Protein AF-A0A943ZSD5-F1 (afdb_monomer)

Sequence (335 aa):
MFFKRPGDNVQQIDTSLTDFDALIMTQYQLVASIARMPATKLLKTQPKGFNATGEYEMKDYIQELQHLQDNQMKPLIERNNLLVEKSEFGYSYELEAKFNPVDMPTERELAEVRKIDADTDMVLINAGAISPEEARARIIADPNSGYNGLPAEMPHSDFMEENFLDDETAAGEQLFGEQPEQTLDEWNEEDHPRDDDGKFGKGGGKAKEEKKSDNVSEFLGKEFTGVKGQEAVDLLMKEKQGHVKGAFTRKDIGDIDLVWGNESKGLAHIIKRRKETKQPLGKLLSSLTDVVEKGDLSFAKKGRFEINFKGKKAIVEPKLLGENIQFLFTAYYDN

Solvent-accessible surface area (backbone atoms only — not comparable to full-atom values): 20459 Å² total; per-residue (Å²): 136,88,80,82,61,98,84,70,84,88,77,87,82,82,80,85,65,87,60,52,65,55,56,53,56,55,54,47,44,57,55,18,60,74,67,66,40,42,50,49,72,74,67,72,46,83,58,88,92,58,72,92,76,51,57,68,51,50,51,54,39,52,51,52,50,50,50,43,42,62,73,52,48,40,58,52,50,50,54,49,49,59,50,49,32,53,72,76,67,71,45,88,74,94,78,82,88,78,79,78,76,89,73,75,77,49,74,64,55,50,51,51,48,55,49,52,53,52,54,48,46,53,52,34,39,75,69,66,75,42,54,74,57,57,52,46,44,51,41,33,68,36,90,82,61,83,41,59,83,58,69,73,65,76,83,78,61,71,84,64,64,82,78,76,80,85,51,91,77,58,57,70,57,65,78,66,60,77,70,80,82,74,74,69,75,75,84,62,67,83,86,57,68,56,39,101,85,76,44,77,57,95,78,78,91,74,83,87,76,89,82,82,63,68,72,59,53,64,56,35,45,60,81,45,78,93,46,46,44,62,57,34,53,55,50,34,68,70,67,69,49,19,24,23,68,50,18,41,66,37,96,90,80,44,58,27,23,42,34,25,54,40,86,87,33,12,52,46,18,31,54,54,54,28,61,74,69,70,47,70,54,70,69,46,60,79,37,42,49,56,30,71,61,69,24,54,79,43,86,42,88,93,72,28,41,35,23,42,33,96,55,30,37,37,34,35,34,50,57,52,98,85,42,90,43,34,28,47,37,43,60,49,74,58,129

pLDDT: mean 75.24, std 15.79, range [25.73, 93.25]

Foldseek 3Di:
DDDDDPPDDDDDDDDDCPCVQVVVLVVLVVVCVVVLHDSCVVVVDDRPPDDPPCVVSVVSSLVVVVVCVPPPVQVVVVVVVQVCCCPPVVDDDPDGDDDDRSDDDDPVVLVVVLVVLVVVVVVCCVVVVDPPLRSLVVLLPDPSNVCVPDDSDDPDPPVPPPPPPDPPPPVVVVVPPDDPPPPPPPDDCVVQDDDPVRHRDDDDDDDDDDPPDDPVCVQQDDEDEDAAQLRQVVVCVVVLAHKYWQNAAEPPLGGAIAGSGDCQWGPVVQVVVCVVVVHDPVVCSNCVNVQVHPFDWDADPPGWIWGDDPQKIWIWDQDDPRDRHTYTTYIDGND

Secondary structure (DSSP, 8-state):
--PPPTT----------TTHHHHHHHHHHHHHHHTTS-HHHHHSS--TTS-SS-HHHHHHHHHHHHHHIIIIIHHHHHHHHHHHIIIIISS-------PPPS----HHHHHHHHHHHHHHHHHHHHTTSS-HHHHHHHHHH-TTSS-TTS-SS----GGGTTTSSS-TTTHHHHSSS-----------GGGSPBPTTSSBPS-----------HHHHHHH-SEE-S--THHHHHHHHHH-S-EEEEEEEETTTEEEEEE---SSSSHHHHHHHHHHTT--HHHHHTTHHHHHHHSEEEEPTTSPEEEEETTEEEEEES-BTTB---EEEEEEE--

Structure (mmCIF, N/CA/C/O backbone):
data_AF-A0A943ZSD5-F1
#
_entry.id   AF-A0A943ZSD5-F1
#
loop_
_atom_site.group_PDB
_atom_site.id
_atom_site.type_symbol
_atom_site.label_atom_id
_atom_site.label_alt_id
_atom_site.label_comp_id
_atom_site.label_asym_id
_atom_site.label_entity_id
_atom_site.label_seq_id
_atom_site.pdbx_PDB_ins_code
_atom_site.Cartn_x
_atom_site.Cartn_y
_atom_site.Cartn_z
_atom_site.occupancy
_atom_site.B_iso_or_equiv
_atom_site.auth_seq_id
_atom_site.auth_comp_id
_atom_site.auth_asym_id
_atom_site.auth_atom_id
_atom_site.pdbx_PDB_model_num
ATOM 1 N N . MET A 1 1 ? -38.517 -15.493 52.026 1.00 43.81 1 MET A N 1
ATOM 2 C CA . MET A 1 1 ? -38.457 -14.186 52.713 1.00 43.81 1 MET A CA 1
ATOM 3 C C . MET A 1 1 ? -37.522 -14.361 53.902 1.00 43.81 1 MET A C 1
ATOM 5 O O . MET A 1 1 ? -37.880 -15.067 54.834 1.00 43.81 1 MET A O 1
ATOM 9 N N . PHE A 1 2 ? -36.279 -13.881 53.811 1.00 48.03 2 PHE A N 1
ATOM 10 C CA . PHE A 1 2 ? -35.300 -14.033 54.892 1.00 48.03 2 PHE A CA 1
ATOM 11 C C . PHE A 1 2 ? -35.544 -12.932 55.928 1.00 48.03 2 PHE A C 1
ATOM 13 O O . PHE A 1 2 ? -35.396 -11.752 55.621 1.00 48.03 2 PHE A O 1
ATOM 20 N N . PHE A 1 3 ? -35.977 -13.309 57.131 1.00 59.53 3 PHE A N 1
ATOM 21 C CA . PHE A 1 3 ? -36.231 -12.367 58.220 1.00 59.53 3 PHE A CA 1
ATOM 22 C C . PHE A 1 3 ? -34.944 -12.130 59.013 1.00 59.53 3 PHE A C 1
ATOM 24 O O . PHE A 1 3 ? -34.395 -13.045 59.624 1.00 59.53 3 PHE A O 1
ATOM 31 N N . LYS A 1 4 ? -34.464 -10.886 58.988 1.00 65.81 4 LYS A N 1
ATOM 32 C CA . LYS A 1 4 ? -33.309 -10.419 59.757 1.00 65.81 4 LYS A CA 1
ATOM 33 C C . LYS A 1 4 ? -33.705 -10.283 61.233 1.00 65.81 4 LYS A C 1
ATOM 35 O O . LYS A 1 4 ? -34.701 -9.626 61.535 1.00 65.81 4 LYS A O 1
ATOM 40 N N . ARG A 1 5 ? -32.947 -10.894 62.151 1.00 71.50 5 ARG A N 1
ATOM 41 C CA . ARG A 1 5 ? -33.144 -10.709 63.599 1.00 71.50 5 ARG A CA 1
ATOM 42 C C . ARG A 1 5 ? -32.579 -9.347 64.041 1.00 71.50 5 ARG A C 1
ATOM 44 O O . ARG A 1 5 ? -31.596 -8.890 63.451 1.00 71.50 5 ARG A O 1
ATOM 51 N N . PRO A 1 6 ? -33.168 -8.677 65.051 1.00 57.84 6 PRO A N 1
ATOM 52 C CA . PRO A 1 6 ? -32.671 -7.388 65.531 1.00 57.84 6 PRO A CA 1
ATOM 53 C C . PRO A 1 6 ? -31.292 -7.588 66.182 1.00 57.84 6 PRO A C 1
ATOM 55 O O . PRO A 1 6 ? -31.203 -8.188 67.248 1.00 57.84 6 PRO A O 1
ATOM 58 N N . GLY A 1 7 ? -30.223 -7.145 65.512 1.00 68.56 7 GLY A N 1
ATOM 59 C CA . GLY A 1 7 ? -28.833 -7.282 65.974 1.00 68.56 7 GLY A CA 1
ATOM 60 C C . GLY A 1 7 ? -27.852 -7.793 64.913 1.00 68.56 7 GLY A C 1
ATOM 61 O O . GLY A 1 7 ? -26.661 -7.513 65.010 1.00 68.56 7 GLY A O 1
ATOM 62 N N . ASP A 1 8 ? -28.336 -8.468 63.866 1.00 72.00 8 ASP A N 1
ATOM 63 C CA . ASP A 1 8 ? -27.463 -8.946 62.788 1.00 72.00 8 ASP A CA 1
ATOM 64 C C . ASP A 1 8 ? -27.092 -7.790 61.847 1.00 72.00 8 ASP A C 1
ATOM 66 O O . ASP A 1 8 ? -27.958 -7.044 61.394 1.00 72.00 8 ASP A O 1
ATOM 70 N N . ASN A 1 9 ? -25.815 -7.626 61.500 1.00 71.25 9 ASN A N 1
ATOM 71 C CA . ASN A 1 9 ? -25.394 -6.733 60.418 1.00 71.25 9 ASN A CA 1
ATOM 72 C C . ASN A 1 9 ? -25.227 -7.555 59.139 1.00 71.25 9 ASN A C 1
ATOM 74 O O . ASN A 1 9 ? -24.227 -8.237 58.951 1.00 71.25 9 ASN A O 1
ATOM 78 N N . VAL A 1 10 ? -26.226 -7.498 58.256 1.00 74.94 10 VAL A N 1
ATOM 79 C CA . VAL A 1 10 ? -26.117 -8.048 56.900 1.00 74.94 10 VAL A CA 1
ATOM 80 C C . VAL A 1 10 ? -25.502 -6.960 56.029 1.00 74.94 10 VAL A C 1
ATOM 82 O O . VAL A 1 10 ? -26.158 -5.955 55.760 1.00 74.94 10 VAL A O 1
ATOM 85 N N . GLN A 1 11 ? -24.241 -7.145 55.646 1.00 78.75 11 GLN A N 1
ATOM 86 C CA . GLN A 1 11 ? -23.558 -6.323 54.653 1.00 78.75 11 GLN A CA 1
ATOM 87 C C . GLN A 1 11 ? -23.467 -7.118 53.354 1.00 78.75 11 GLN A C 1
ATOM 89 O O . GLN A 1 11 ? -22.959 -8.238 53.338 1.00 78.75 11 GLN A O 1
ATOM 94 N N . GLN A 1 12 ? -23.989 -6.545 52.275 1.00 78.69 12 GLN A N 1
ATOM 95 C CA . GLN A 1 12 ? -23.765 -7.053 50.931 1.00 78.69 12 GLN A CA 1
ATOM 96 C C . GLN A 1 12 ? -22.412 -6.513 50.460 1.00 78.69 12 GLN A C 1
ATOM 98 O O . GLN A 1 12 ? -22.231 -5.301 50.3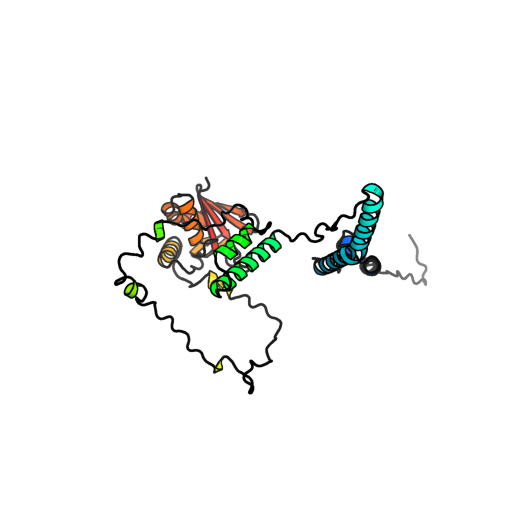60 1.00 78.69 12 GLN A O 1
ATOM 103 N N . ILE A 1 13 ? -21.448 -7.406 50.244 1.00 80.81 13 ILE A N 1
ATOM 104 C CA . ILE A 1 13 ? -20.151 -7.052 49.664 1.00 80.81 13 ILE A CA 1
ATOM 105 C C . ILE A 1 13 ? -20.281 -7.229 48.155 1.00 80.81 13 ILE A C 1
ATOM 107 O O . ILE A 1 13 ? -20.166 -8.342 47.642 1.00 80.81 13 ILE A O 1
ATOM 111 N N . ASP A 1 14 ? -20.532 -6.134 47.447 1.00 76.94 14 ASP A N 1
ATOM 112 C CA . ASP A 1 14 ? -20.514 -6.133 45.988 1.00 76.94 14 ASP A CA 1
ATOM 113 C C . ASP A 1 14 ? -19.061 -6.040 45.510 1.00 76.94 14 ASP A C 1
ATOM 115 O O . ASP A 1 14 ? -18.406 -5.006 45.641 1.00 76.94 14 ASP A O 1
ATOM 119 N N . THR A 1 15 ? -18.529 -7.140 44.974 1.00 80.12 15 THR A N 1
ATOM 120 C CA . THR A 1 15 ? -17.218 -7.132 44.309 1.00 80.12 15 THR A CA 1
ATOM 121 C C . THR A 1 15 ? -17.425 -6.871 42.822 1.00 80.12 15 THR A C 1
ATOM 123 O O . THR A 1 15 ? -17.990 -7.700 42.111 1.00 80.12 15 THR A O 1
ATOM 126 N N . SER A 1 16 ? -16.978 -5.711 42.346 1.00 78.88 16 SER A N 1
ATOM 127 C CA . SER A 1 16 ? -16.993 -5.373 40.920 1.00 78.88 16 SER A CA 1
ATOM 128 C C . SER A 1 16 ? -15.926 -6.181 40.171 1.00 78.88 16 SER A C 1
ATOM 130 O O . SER A 1 16 ? -14.748 -6.109 40.508 1.00 78.88 16 SER A O 1
ATOM 132 N N . LEU A 1 17 ? -16.335 -6.920 39.134 1.00 82.06 17 LEU A N 1
ATOM 133 C CA . LEU A 1 17 ? -15.451 -7.664 38.216 1.00 82.06 17 LEU A CA 1
ATOM 134 C C . LEU A 1 17 ? -15.221 -6.933 36.885 1.00 82.06 17 LEU A C 1
ATOM 136 O O . LEU A 1 17 ? -14.796 -7.536 35.903 1.00 82.06 17 LEU A O 1
ATOM 140 N N . THR A 1 18 ? -15.521 -5.639 36.838 1.00 79.56 18 THR A N 1
ATOM 141 C CA . THR A 1 18 ? -15.578 -4.865 35.590 1.00 79.56 18 THR A CA 1
ATOM 142 C C . THR A 1 18 ? -14.248 -4.866 34.819 1.00 79.56 18 THR A C 1
ATOM 144 O O . THR A 1 18 ? -14.264 -4.878 33.591 1.00 79.56 18 THR A O 1
ATOM 147 N N . ASP A 1 19 ? -13.113 -4.976 35.519 1.00 79.12 19 ASP A N 1
ATOM 148 C CA . ASP A 1 19 ? -11.765 -4.962 34.924 1.00 79.12 19 ASP A CA 1
ATOM 149 C C . ASP A 1 19 ? -11.127 -6.356 34.773 1.00 79.12 19 ASP A C 1
ATOM 151 O O . ASP A 1 19 ? -9.985 -6.485 34.327 1.00 79.12 19 ASP A O 1
ATOM 155 N N . PHE A 1 20 ? -11.844 -7.425 35.134 1.00 83.38 20 PHE A N 1
ATOM 156 C CA . PHE A 1 20 ? -11.300 -8.787 35.093 1.00 83.38 20 PHE A CA 1
ATOM 157 C C . PHE A 1 20 ? -10.967 -9.245 33.663 1.00 83.38 20 PHE A C 1
ATOM 159 O O . PHE A 1 20 ? -9.952 -9.905 33.443 1.00 83.38 20 PHE A O 1
ATOM 166 N N . ASP A 1 21 ? -11.773 -8.831 32.682 1.00 79.44 21 ASP A N 1
ATOM 167 C CA . ASP A 1 21 ? -11.547 -9.102 31.255 1.00 79.44 21 ASP A CA 1
ATOM 168 C C . ASP A 1 21 ? -10.219 -8.498 30.765 1.00 79.44 21 ASP A C 1
ATOM 170 O O . ASP A 1 21 ? -9.423 -9.162 30.101 1.00 79.44 21 ASP A O 1
ATOM 174 N N . ALA A 1 22 ? -9.916 -7.263 31.179 1.00 77.81 22 ALA A N 1
ATOM 175 C CA . ALA A 1 22 ? -8.674 -6.590 30.813 1.00 77.81 22 ALA A CA 1
ATOM 176 C C . ALA A 1 22 ? -7.441 -7.303 31.396 1.00 77.81 22 ALA A C 1
ATOM 178 O O . ALA A 1 22 ? -6.444 -7.471 30.696 1.00 77.81 22 ALA A O 1
ATOM 179 N N . LEU A 1 23 ? -7.518 -7.773 32.647 1.00 82.94 23 LEU A N 1
ATOM 180 C CA . LEU A 1 23 ? -6.437 -8.530 33.288 1.00 82.94 23 LEU A CA 1
ATOM 181 C C . LEU A 1 23 ? -6.168 -9.869 32.581 1.00 82.94 23 LEU A C 1
ATOM 183 O O . LEU A 1 23 ? -5.017 -10.261 32.406 1.00 82.94 23 LEU A O 1
ATOM 187 N N . ILE A 1 24 ? -7.215 -10.584 32.164 1.00 83.69 24 ILE A N 1
ATOM 188 C CA . ILE A 1 24 ? -7.043 -11.829 31.404 1.00 83.69 24 ILE A CA 1
ATOM 189 C C . ILE A 1 24 ? -6.383 -11.532 30.054 1.00 83.69 24 ILE A C 1
ATOM 191 O O . ILE A 1 24 ? -5.454 -12.229 29.643 1.00 83.69 24 ILE A O 1
ATOM 195 N N . MET A 1 25 ? -6.821 -10.471 29.374 1.00 79.81 25 MET A N 1
ATOM 196 C CA . MET A 1 25 ? -6.276 -10.100 28.070 1.00 79.81 25 MET A CA 1
ATOM 197 C C . MET A 1 25 ? -4.802 -9.680 28.124 1.00 79.81 25 MET A C 1
ATOM 199 O O . MET A 1 25 ? -4.061 -9.975 27.185 1.00 79.81 25 MET A O 1
ATOM 203 N N . THR A 1 26 ? -4.330 -9.069 29.216 1.00 79.31 26 THR A N 1
ATOM 204 C CA . THR A 1 26 ? -2.893 -8.786 29.383 1.00 79.31 26 THR A CA 1
ATOM 205 C C . THR A 1 26 ? -2.074 -10.055 29.615 1.00 79.31 26 THR A C 1
ATOM 207 O O . THR A 1 26 ? -0.963 -10.155 29.106 1.00 79.31 26 THR A O 1
ATOM 210 N N . GLN A 1 27 ? -2.607 -11.079 30.288 1.00 84.38 27 GLN A N 1
ATOM 211 C CA . GLN A 1 27 ? -1.896 -12.359 30.446 1.00 84.38 27 GLN A CA 1
ATOM 212 C C . GLN A 1 27 ? -1.673 -13.076 29.109 1.00 84.38 27 GLN A C 1
ATOM 214 O O . GLN A 1 27 ? -0.619 -13.683 28.905 1.00 84.38 27 GLN A O 1
ATOM 219 N N . TYR A 1 28 ? -2.605 -12.953 28.160 1.00 83.19 28 TYR A N 1
ATOM 220 C CA . TYR A 1 28 ? -2.407 -13.475 26.806 1.00 83.19 28 TYR A CA 1
ATOM 221 C C . TYR A 1 28 ? -1.245 -12.803 26.057 1.00 83.19 28 TYR A C 1
ATOM 223 O O . TYR A 1 28 ? -0.708 -13.412 25.132 1.00 83.19 28 TYR A O 1
ATOM 231 N N . GLN A 1 29 ? -0.789 -11.614 26.477 1.00 78.31 29 GLN A N 1
ATOM 232 C CA . GLN A 1 29 ? 0.431 -11.008 25.928 1.00 78.31 29 GLN A CA 1
ATOM 233 C C . GLN A 1 29 ? 1.658 -11.855 26.245 1.00 78.31 29 GLN A C 1
ATOM 235 O O . GLN A 1 29 ? 2.480 -12.063 25.365 1.00 78.31 29 GLN A O 1
ATOM 240 N N . LEU A 1 30 ? 1.757 -12.418 27.454 1.00 85.69 30 LEU A N 1
ATOM 241 C CA . LEU A 1 30 ? 2.877 -13.292 27.815 1.00 85.69 30 LEU A CA 1
ATOM 242 C C . LEU A 1 30 ? 2.908 -14.539 26.929 1.00 85.69 30 LEU A C 1
ATOM 244 O O . LEU A 1 30 ? 3.970 -14.941 26.459 1.00 85.69 30 LEU A O 1
ATOM 248 N N . VAL A 1 31 ? 1.738 -15.122 26.654 1.00 87.44 31 VAL A N 1
ATOM 249 C CA . VAL A 1 31 ? 1.613 -16.276 25.754 1.00 87.44 31 VAL A CA 1
ATOM 250 C C . VAL A 1 31 ? 2.040 -15.902 24.331 1.00 87.44 31 VAL A C 1
ATOM 252 O O . VAL A 1 31 ? 2.822 -16.626 23.718 1.00 87.44 31 VAL A O 1
ATOM 255 N N . ALA A 1 32 ? 1.577 -14.756 23.829 1.00 86.12 32 ALA A N 1
ATOM 256 C CA . ALA A 1 32 ? 1.938 -14.226 22.517 1.00 86.12 32 ALA A CA 1
ATOM 257 C C . ALA A 1 32 ? 3.449 -13.945 22.396 1.00 86.12 32 ALA A C 1
ATOM 259 O O . ALA A 1 32 ? 4.078 -14.346 21.416 1.00 86.12 32 ALA A O 1
ATOM 260 N N . SER A 1 33 ? 4.059 -13.356 23.429 1.00 84.69 33 SER A N 1
ATOM 261 C CA . SER A 1 33 ? 5.501 -13.102 23.497 1.00 84.69 33 SER A CA 1
ATOM 262 C C . SER A 1 33 ? 6.321 -14.392 23.502 1.00 84.69 33 SER A C 1
ATOM 264 O O . SER A 1 33 ? 7.314 -14.480 22.785 1.00 84.69 33 SER A O 1
ATOM 266 N N . ILE A 1 34 ? 5.904 -15.416 24.257 1.00 87.69 34 ILE A N 1
ATOM 267 C CA . ILE A 1 34 ? 6.574 -16.728 24.257 1.00 87.69 34 ILE A CA 1
ATOM 268 C C . ILE A 1 34 ? 6.472 -17.387 22.877 1.00 87.69 34 ILE A C 1
ATOM 270 O O . ILE A 1 34 ? 7.447 -17.957 22.390 1.00 87.69 34 ILE A O 1
ATOM 274 N N . ALA A 1 35 ? 5.310 -17.281 22.231 1.00 86.88 35 ALA A N 1
ATOM 275 C CA . ALA A 1 35 ? 5.078 -17.814 20.893 1.00 86.88 35 ALA A CA 1
ATOM 276 C C . ALA A 1 35 ? 5.745 -16.992 19.773 1.00 86.88 35 ALA A C 1
ATOM 278 O O . ALA A 1 35 ? 5.662 -17.398 18.614 1.00 86.88 35 ALA A O 1
ATOM 279 N N . ARG A 1 36 ? 6.372 -15.847 20.098 1.00 85.62 36 ARG A N 1
ATOM 280 C CA . ARG A 1 36 ? 6.920 -14.871 19.137 1.00 85.62 36 ARG A CA 1
ATOM 281 C C . ARG A 1 36 ? 5.922 -14.523 18.031 1.00 85.62 36 ARG A C 1
ATOM 283 O O . ARG A 1 36 ? 6.258 -14.482 16.852 1.00 85.62 36 ARG A O 1
ATOM 290 N N . MET A 1 37 ? 4.661 -14.335 18.409 1.00 86.94 37 MET A N 1
ATOM 291 C CA . MET A 1 37 ? 3.572 -14.052 17.480 1.00 86.94 37 MET A CA 1
ATOM 292 C C . MET A 1 37 ? 2.715 -12.907 18.022 1.00 86.94 37 MET A C 1
ATOM 294 O O . MET A 1 37 ? 2.425 -12.893 19.217 1.00 86.94 37 MET A O 1
ATOM 298 N N . PRO A 1 38 ? 2.238 -11.982 17.172 1.00 85.75 38 PRO A N 1
ATOM 299 C CA . PRO A 1 38 ? 1.313 -10.938 17.589 1.00 85.75 38 PRO A CA 1
ATOM 300 C C . PRO A 1 38 ? 0.052 -11.526 18.222 1.00 85.75 38 PRO A C 1
ATOM 302 O O . PRO A 1 38 ? -0.532 -12.478 17.695 1.00 85.75 38 PRO A O 1
ATOM 305 N N . ALA A 1 39 ? -0.410 -10.933 19.325 1.00 82.88 39 ALA A N 1
ATOM 306 C CA . ALA A 1 39 ? -1.592 -11.410 20.045 1.00 82.88 39 ALA A CA 1
ATOM 307 C C . ALA A 1 39 ? -2.845 -11.400 19.156 1.00 82.88 39 ALA A C 1
ATOM 309 O O . ALA A 1 39 ? -3.644 -12.331 19.195 1.00 82.88 39 ALA A O 1
ATOM 310 N N . THR A 1 40 ? -2.984 -10.392 18.295 1.00 80.81 40 THR A N 1
ATOM 311 C CA . THR A 1 40 ? -4.072 -10.285 17.311 1.00 80.81 40 THR A CA 1
ATOM 312 C C . THR A 1 40 ? -4.080 -11.455 16.323 1.00 80.81 40 THR A C 1
ATOM 314 O O . THR A 1 40 ? -5.146 -11.986 16.008 1.00 80.81 40 THR A O 1
ATOM 317 N N . LYS A 1 41 ? -2.902 -11.915 15.882 1.00 82.88 41 LYS A N 1
ATOM 318 C CA . LYS A 1 41 ? -2.743 -13.064 14.979 1.00 82.88 41 LYS A CA 1
ATOM 319 C C . LYS A 1 41 ? -2.958 -14.395 15.697 1.00 82.88 41 LYS A C 1
ATOM 321 O O . LYS A 1 41 ? -3.627 -15.273 15.153 1.00 82.88 41 LYS A O 1
ATOM 326 N N . LEU A 1 42 ? -2.443 -14.519 16.920 1.00 85.38 42 LEU A N 1
ATOM 327 C CA . LEU A 1 42 ? -2.591 -15.716 17.747 1.00 85.38 42 LEU A CA 1
ATOM 328 C C . LEU A 1 42 ? -4.052 -15.940 18.167 1.00 85.38 42 LEU A C 1
ATOM 330 O O . LEU A 1 42 ? -4.576 -17.044 18.039 1.00 85.38 42 LEU A O 1
ATOM 334 N N . LEU A 1 43 ? -4.718 -14.884 18.639 1.00 83.38 43 LEU A N 1
ATOM 335 C CA . LEU A 1 43 ? -6.086 -14.937 19.160 1.00 83.38 43 LEU A CA 1
ATOM 336 C C . LEU A 1 43 ? -7.151 -14.782 18.069 1.00 83.38 43 LEU A C 1
ATOM 338 O O . LEU A 1 43 ? -8.310 -15.110 18.303 1.00 83.38 43 LEU A O 1
ATOM 342 N N . LYS A 1 44 ? -6.780 -14.280 16.883 1.00 81.06 44 LYS A N 1
ATOM 343 C CA . LYS A 1 44 ? -7.696 -13.957 15.768 1.00 81.06 44 LYS A CA 1
ATOM 344 C C . LYS A 1 44 ? -8.811 -12.973 16.141 1.00 81.06 44 LYS A C 1
ATOM 346 O O . LYS A 1 44 ? -9.824 -12.874 15.452 1.00 81.06 44 LYS A O 1
ATOM 351 N N . THR A 1 45 ? -8.622 -12.237 17.226 1.00 79.06 45 THR A N 1
ATOM 352 C CA . THR A 1 45 ? -9.530 -11.207 17.726 1.00 79.06 45 THR A CA 1
ATOM 353 C C . THR A 1 45 ? -8.698 -10.025 18.176 1.00 79.06 45 THR A C 1
ATOM 355 O O . THR A 1 45 ? -7.583 -10.220 18.659 1.00 79.06 45 THR A O 1
ATOM 358 N N . GLN A 1 46 ? -9.240 -8.815 18.071 1.00 75.62 46 GLN A N 1
ATOM 359 C CA . GLN A 1 46 ? -8.595 -7.631 18.620 1.00 75.62 46 GLN A CA 1
ATOM 360 C C . GLN A 1 46 ? -8.987 -7.479 20.100 1.00 75.62 46 GLN A C 1
ATOM 362 O O . GLN A 1 46 ? -10.156 -7.198 20.384 1.00 75.62 46 GLN A O 1
ATOM 367 N N . PRO A 1 47 ? -8.063 -7.664 21.057 1.00 70.00 47 PRO A N 1
ATOM 368 C CA . PRO A 1 47 ? -8.392 -7.494 22.463 1.00 70.00 47 PRO A CA 1
ATOM 369 C C . PRO A 1 47 ? -8.572 -6.006 22.791 1.00 70.00 47 PRO A C 1
ATOM 371 O O . PRO A 1 47 ? -7.914 -5.135 22.212 1.00 70.00 47 PRO A O 1
ATOM 374 N N . LYS A 1 48 ? -9.457 -5.692 23.742 1.00 68.19 48 LYS A N 1
ATOM 375 C CA . LYS A 1 48 ? -9.636 -4.313 24.218 1.00 68.19 48 LYS A CA 1
ATOM 376 C C . LYS A 1 48 ? -8.325 -3.797 24.820 1.00 68.19 48 LYS A C 1
ATOM 378 O O . LYS A 1 48 ? -7.709 -4.480 25.630 1.00 68.19 48 LYS A O 1
ATOM 383 N N . GLY A 1 49 ? -7.915 -2.593 24.422 1.00 66.69 49 GLY A N 1
ATOM 384 C CA . GLY A 1 49 ? -6.655 -1.975 24.856 1.00 66.69 49 GLY A CA 1
ATOM 385 C C . GLY A 1 49 ? -5.466 -2.192 23.914 1.00 66.69 49 GLY A C 1
ATOM 386 O O . GLY A 1 49 ? -4.401 -1.643 24.173 1.00 66.69 49 GLY A O 1
ATOM 387 N N . PHE A 1 50 ? -5.635 -2.932 22.812 1.00 65.81 50 PHE A N 1
ATOM 388 C CA . PHE A 1 50 ? -4.611 -3.079 21.772 1.00 65.81 50 PHE A CA 1
ATOM 389 C C . PHE A 1 50 ? -4.793 -2.042 20.661 1.00 65.81 50 PHE A C 1
ATOM 391 O O . PHE A 1 50 ? -5.921 -1.646 20.345 1.00 65.81 50 PHE A O 1
ATOM 398 N N . ASN A 1 51 ? -3.680 -1.613 20.055 1.00 64.12 51 ASN A N 1
ATOM 399 C CA . ASN A 1 51 ? -3.704 -0.655 18.952 1.00 64.12 51 ASN A CA 1
ATOM 400 C C . ASN A 1 51 ? -4.504 -1.220 17.764 1.00 64.12 51 ASN A C 1
ATOM 402 O O . ASN A 1 51 ? -4.401 -2.403 17.445 1.00 64.12 51 ASN A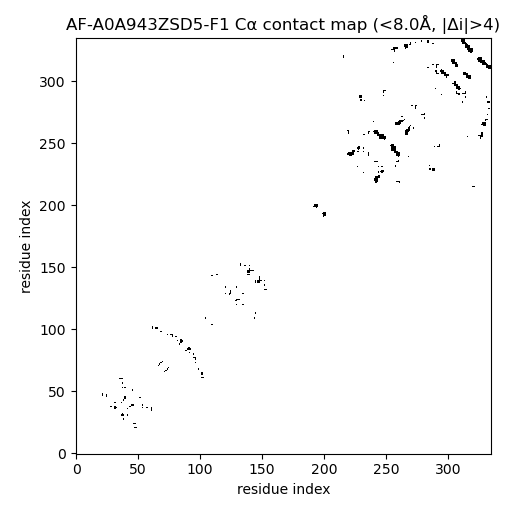 O 1
ATOM 406 N N . ALA A 1 52 ? -5.313 -0.378 17.119 1.00 58.56 52 ALA A N 1
ATOM 407 C CA . ALA A 1 52 ? -6.361 -0.827 16.201 1.00 58.56 52 ALA A CA 1
ATOM 408 C C . ALA A 1 52 ? -5.870 -1.433 14.886 1.00 58.56 52 ALA A C 1
ATOM 410 O O . ALA A 1 52 ? -6.615 -2.164 14.240 1.00 58.56 52 ALA A O 1
ATOM 411 N N . THR A 1 53 ? -4.630 -1.154 14.497 1.00 61.88 53 THR A N 1
ATOM 412 C CA . THR A 1 53 ? -4.097 -1.582 13.203 1.00 61.88 53 THR A CA 1
ATOM 413 C C . THR A 1 53 ? -3.138 -2.764 13.301 1.00 61.88 53 THR A C 1
ATOM 415 O O . THR A 1 53 ? -2.991 -3.487 12.324 1.00 61.88 53 THR A O 1
ATOM 418 N N . GLY A 1 54 ? -2.490 -3.000 14.452 1.00 67.31 54 GLY A N 1
ATOM 419 C CA . GLY A 1 54 ? -1.528 -4.103 14.629 1.00 67.31 54 GLY A CA 1
ATOM 420 C C . GLY A 1 54 ? -0.344 -4.102 13.645 1.00 67.31 54 GLY A C 1
ATOM 421 O O . GLY A 1 54 ? 0.403 -5.073 13.591 1.00 67.31 54 GLY A O 1
ATOM 422 N N . GLU A 1 55 ? -0.160 -3.036 12.859 1.00 72.88 55 GLU A N 1
ATOM 423 C CA . GLU A 1 55 ? 0.788 -2.992 11.736 1.00 72.88 55 GLU A CA 1
ATOM 424 C C . GLU A 1 55 ? 2.238 -3.157 12.186 1.00 72.88 55 GLU A C 1
ATOM 426 O O . GLU A 1 55 ? 3.000 -3.883 11.557 1.00 72.88 55 GLU A O 1
ATOM 431 N N . TYR A 1 56 ? 2.620 -2.514 13.291 1.00 75.06 56 TYR A N 1
ATOM 432 C CA . TYR A 1 56 ? 3.977 -2.617 13.826 1.00 75.06 56 TYR A CA 1
ATOM 433 C C . TYR A 1 56 ? 4.299 -4.045 14.287 1.00 75.06 56 TYR A C 1
ATOM 435 O O . TYR A 1 56 ? 5.327 -4.600 13.914 1.00 75.06 56 TYR A O 1
ATOM 443 N N . GLU A 1 57 ? 3.382 -4.658 15.039 1.00 78.00 57 GLU A N 1
ATOM 444 C CA . GLU A 1 57 ? 3.517 -6.033 15.533 1.00 78.00 57 GLU A CA 1
ATOM 445 C C . GLU A 1 57 ? 3.567 -7.033 14.368 1.00 78.00 57 GLU A C 1
ATOM 447 O O . GLU A 1 57 ? 4.323 -8.000 14.397 1.00 78.00 57 GLU A O 1
ATOM 452 N N . MET A 1 58 ? 2.787 -6.788 13.312 1.00 80.94 58 MET A N 1
ATOM 453 C CA . MET A 1 58 ? 2.807 -7.609 12.104 1.00 80.94 58 MET A CA 1
ATOM 454 C C . MET A 1 58 ? 4.111 -7.463 11.317 1.00 80.94 58 MET A C 1
ATOM 456 O O . MET A 1 58 ? 4.624 -8.475 10.848 1.00 80.94 58 MET A O 1
ATOM 460 N N . LYS A 1 59 ? 4.672 -6.253 11.198 1.00 82.56 59 LYS A N 1
ATOM 461 C CA . LYS A 1 59 ? 5.975 -6.035 10.545 1.00 82.56 59 LYS A CA 1
ATOM 462 C C . LYS A 1 59 ? 7.103 -6.756 11.279 1.00 82.56 59 LYS A C 1
ATOM 464 O O . LYS A 1 59 ? 7.876 -7.460 10.637 1.00 82.56 59 LYS A O 1
ATOM 469 N N . ASP A 1 60 ? 7.150 -6.639 12.603 1.00 83.81 60 ASP A N 1
ATOM 470 C CA . ASP A 1 60 ? 8.112 -7.361 13.448 1.00 83.81 60 ASP A CA 1
ATOM 471 C C . ASP A 1 60 ? 7.977 -8.884 13.273 1.00 83.81 60 ASP A C 1
ATOM 473 O O . ASP A 1 60 ? 8.951 -9.594 13.029 1.00 83.81 60 ASP A O 1
ATOM 477 N N . TYR A 1 61 ? 6.740 -9.386 13.254 1.00 87.62 61 TYR A N 1
ATOM 478 C CA . TYR A 1 61 ? 6.474 -10.801 13.011 1.00 87.62 61 TYR A CA 1
ATOM 479 C C . TYR A 1 61 ? 6.925 -11.284 11.625 1.00 87.62 61 TYR A C 1
ATOM 481 O O . TYR A 1 61 ? 7.448 -12.390 11.498 1.00 87.62 61 TYR A O 1
ATOM 489 N N . ILE A 1 62 ? 6.727 -10.483 10.573 1.00 87.62 62 ILE A N 1
ATOM 490 C CA . ILE A 1 62 ? 7.199 -10.815 9.220 1.00 87.62 62 ILE A CA 1
ATOM 491 C C . ILE A 1 62 ? 8.733 -10.856 9.190 1.00 87.62 62 ILE A C 1
ATOM 493 O O . ILE A 1 62 ? 9.293 -11.790 8.616 1.00 87.62 62 ILE A O 1
ATOM 497 N N . GLN A 1 63 ? 9.412 -9.914 9.850 1.00 86.38 63 GLN A N 1
ATOM 498 C CA . GLN A 1 63 ? 10.875 -9.926 9.967 1.00 86.38 63 GLN A CA 1
ATOM 499 C C . GLN A 1 63 ? 11.383 -11.177 10.694 1.00 86.38 63 GLN A C 1
ATOM 501 O O . GLN A 1 63 ? 12.320 -11.816 10.220 1.00 86.38 63 GLN A O 1
ATOM 506 N N . GLU A 1 64 ? 10.735 -11.591 11.787 1.00 88.44 64 GLU A N 1
ATOM 507 C CA . GLU A 1 64 ? 11.084 -12.835 12.488 1.00 88.44 64 GLU A CA 1
ATOM 508 C C . GLU A 1 64 ? 10.854 -14.070 11.598 1.00 88.44 64 GLU A C 1
ATOM 510 O O . GLU A 1 64 ? 11.673 -14.988 11.576 1.00 88.44 64 GLU A O 1
ATOM 515 N N . LEU A 1 65 ? 9.779 -14.099 10.800 1.00 88.56 65 LEU A N 1
ATOM 516 C CA . LEU A 1 65 ? 9.548 -15.181 9.836 1.00 88.56 65 LEU A CA 1
ATOM 517 C C . LEU A 1 65 ? 10.629 -15.241 8.753 1.00 88.56 65 LEU A C 1
ATOM 519 O O . LEU A 1 65 ? 11.087 -16.336 8.427 1.00 88.56 65 LEU A O 1
ATOM 523 N N . GLN A 1 66 ? 11.051 -14.097 8.214 1.00 88.50 66 GLN A N 1
ATOM 524 C CA . GLN A 1 66 ? 12.165 -14.027 7.263 1.00 88.50 66 GLN A CA 1
ATOM 525 C C . GLN A 1 66 ? 13.466 -14.504 7.917 1.00 88.50 66 GLN A C 1
ATOM 527 O O . GLN A 1 66 ? 14.172 -15.341 7.361 1.00 88.50 66 GLN A O 1
ATOM 532 N N . HIS A 1 67 ? 13.730 -14.076 9.153 1.00 89.38 67 HIS A N 1
ATOM 533 C CA . HIS A 1 67 ? 14.878 -14.537 9.925 1.00 89.38 67 HIS A CA 1
ATOM 534 C C . HIS A 1 67 ? 14.880 -16.063 10.113 1.00 89.38 67 HIS A C 1
ATOM 536 O O . HIS A 1 67 ? 15.924 -16.700 9.960 1.00 89.38 67 HIS A O 1
ATOM 542 N N . LEU A 1 68 ? 13.727 -16.667 10.419 1.00 90.88 68 LEU A N 1
ATOM 543 C CA . LEU A 1 68 ? 13.576 -18.121 10.528 1.00 90.88 68 LEU A CA 1
ATOM 544 C C . LEU A 1 68 ? 13.778 -18.823 9.180 1.00 90.88 68 LEU A C 1
ATOM 546 O O . LEU A 1 68 ? 14.432 -19.868 9.128 1.00 90.88 68 LEU A O 1
ATOM 550 N N . GLN A 1 69 ? 13.239 -18.261 8.095 1.00 91.12 69 GLN A N 1
ATOM 551 C CA . GLN A 1 69 ? 13.436 -18.787 6.745 1.00 91.12 69 GLN A CA 1
ATOM 552 C C . GLN A 1 69 ? 14.919 -18.819 6.378 1.00 91.12 69 GLN A C 1
ATOM 554 O O . GLN A 1 69 ? 15.411 -19.877 5.992 1.00 91.12 69 GLN A O 1
ATOM 559 N N . ASP A 1 70 ? 15.636 -17.715 6.574 1.00 88.81 70 ASP A N 1
ATOM 560 C CA . ASP A 1 70 ? 17.024 -17.579 6.133 1.00 88.81 70 ASP A CA 1
ATOM 561 C C . ASP A 1 70 ? 18.021 -18.298 7.046 1.00 88.81 70 ASP A C 1
ATOM 563 O O . ASP A 1 70 ? 18.938 -18.954 6.557 1.00 88.81 70 ASP A O 1
ATOM 567 N N . ASN A 1 71 ? 17.851 -18.219 8.369 1.00 91.31 71 ASN A N 1
ATOM 568 C CA . ASN A 1 71 ? 18.864 -18.720 9.306 1.00 91.31 71 ASN A CA 1
ATOM 569 C C . ASN A 1 71 ? 18.614 -20.146 9.794 1.00 91.31 71 ASN A C 1
ATOM 571 O O . ASN A 1 71 ? 19.548 -20.801 10.253 1.00 91.31 71 ASN A O 1
ATOM 575 N N . GLN A 1 72 ? 17.373 -20.636 9.734 1.00 91.25 72 GLN A N 1
ATOM 576 C CA . GLN A 1 72 ? 17.037 -21.977 10.223 1.00 91.25 72 GLN A CA 1
ATOM 577 C C . GLN A 1 72 ? 16.582 -22.890 9.092 1.00 91.25 72 GLN A C 1
ATOM 579 O O . GLN A 1 72 ? 17.147 -23.964 8.899 1.00 91.25 72 GLN A O 1
ATOM 584 N N . MET A 1 73 ? 15.580 -22.470 8.322 1.00 92.50 73 MET A N 1
ATOM 585 C CA . MET A 1 73 ? 14.947 -23.351 7.341 1.00 92.50 73 MET A CA 1
ATOM 586 C C . MET A 1 73 ? 15.799 -23.525 6.084 1.00 92.50 73 MET A C 1
ATOM 588 O O . MET A 1 73 ? 15.947 -24.650 5.612 1.00 92.50 73 MET A O 1
ATOM 592 N N . LYS A 1 74 ? 16.392 -22.448 5.559 1.00 92.06 74 LYS A N 1
ATOM 593 C CA . LYS A 1 74 ? 17.217 -22.487 4.348 1.00 92.06 74 LYS A CA 1
ATOM 594 C C . LYS A 1 74 ? 18.420 -23.430 4.499 1.00 92.06 74 LYS A C 1
ATOM 596 O O . LYS A 1 74 ? 18.513 -24.344 3.681 1.00 92.06 74 LYS A O 1
ATOM 601 N N . PRO A 1 75 ? 19.234 -23.367 5.575 1.00 91.88 75 PRO A N 1
ATOM 602 C CA . PRO A 1 75 ? 20.335 -24.312 5.764 1.00 91.88 75 PRO A CA 1
ATOM 603 C C . PRO A 1 75 ? 19.868 -25.766 5.900 1.00 91.88 75 PRO A C 1
ATOM 605 O O . PRO A 1 75 ? 20.549 -26.681 5.440 1.00 91.88 75 PRO A O 1
ATOM 608 N N . LEU A 1 76 ? 18.704 -26.004 6.519 1.00 93.25 76 LEU A N 1
ATOM 609 C CA . LEU A 1 76 ? 18.133 -27.348 6.635 1.00 93.25 76 LEU A CA 1
ATOM 610 C C . LEU A 1 76 ? 17.698 -27.900 5.274 1.00 93.25 76 LEU A C 1
ATOM 612 O O . LEU A 1 76 ? 17.956 -29.068 4.981 1.00 93.25 76 LEU A O 1
ATOM 616 N N . ILE A 1 77 ? 17.067 -27.070 4.441 1.00 92.75 77 ILE A N 1
ATOM 617 C CA . ILE A 1 77 ? 16.651 -27.448 3.087 1.00 92.75 77 ILE A CA 1
ATOM 618 C C . ILE A 1 77 ? 17.872 -27.671 2.200 1.00 92.75 77 ILE A C 1
ATOM 620 O O . ILE A 1 77 ? 17.951 -28.706 1.550 1.00 92.75 77 ILE A O 1
ATOM 624 N N . GLU A 1 78 ? 18.847 -26.764 2.211 1.00 90.44 78 GLU A N 1
ATOM 625 C CA . GLU A 1 78 ? 20.097 -26.914 1.457 1.00 90.44 78 GLU A CA 1
ATOM 626 C C . GLU A 1 78 ? 20.831 -28.194 1.862 1.00 90.44 78 GLU A C 1
ATOM 628 O O . GLU A 1 78 ? 21.249 -28.983 1.014 1.00 90.44 78 GLU A O 1
ATOM 633 N N . ARG A 1 79 ? 20.917 -28.469 3.170 1.00 89.50 79 ARG A N 1
ATOM 634 C CA . ARG A 1 79 ? 21.512 -29.707 3.675 1.00 89.50 79 ARG A CA 1
ATOM 635 C C . ARG A 1 79 ? 20.752 -30.942 3.201 1.00 89.50 79 ARG A C 1
ATOM 637 O O . ARG A 1 79 ? 21.392 -31.928 2.844 1.00 89.50 79 ARG A O 1
ATOM 644 N N . ASN A 1 80 ? 19.423 -30.907 3.224 1.00 91.12 80 ASN A N 1
ATOM 645 C CA . ASN A 1 80 ? 18.589 -32.005 2.746 1.00 91.12 80 ASN A CA 1
ATOM 646 C C . ASN A 1 80 ? 18.782 -32.234 1.239 1.00 91.12 80 ASN A C 1
ATOM 648 O O . ASN A 1 80 ? 19.053 -33.357 0.822 1.00 91.12 80 ASN A O 1
ATOM 652 N N . ASN A 1 81 ? 18.737 -31.168 0.442 1.00 89.56 81 ASN A N 1
ATOM 653 C CA . ASN A 1 81 ? 18.937 -31.218 -1.004 1.00 89.56 81 ASN A CA 1
ATOM 654 C C . ASN A 1 81 ? 20.295 -31.837 -1.355 1.00 89.56 81 ASN A C 1
ATOM 656 O O . ASN A 1 81 ? 20.340 -32.791 -2.125 1.00 89.56 81 ASN A O 1
ATOM 660 N N . LEU A 1 82 ? 21.375 -31.425 -0.681 1.00 87.81 82 LEU A N 1
ATOM 661 C CA . LEU A 1 82 ? 22.706 -32.017 -0.862 1.00 87.81 82 LEU A CA 1
ATOM 662 C C . LEU A 1 82 ? 22.752 -33.529 -0.576 1.00 87.81 82 LEU A C 1
ATOM 664 O O . LEU A 1 82 ? 23.539 -34.254 -1.188 1.00 87.81 82 LEU A O 1
ATOM 668 N N . LEU A 1 83 ? 21.962 -34.021 0.385 1.00 88.06 83 LEU A N 1
ATOM 669 C CA . LEU A 1 83 ? 21.890 -35.452 0.698 1.00 88.06 83 LEU A CA 1
ATOM 670 C C . LEU A 1 83 ? 21.090 -36.215 -0.361 1.00 88.06 83 LEU A C 1
ATOM 672 O O . LEU A 1 83 ? 21.532 -37.277 -0.801 1.00 88.06 83 LEU A O 1
ATOM 676 N N . VAL A 1 84 ? 19.949 -35.668 -0.785 1.00 87.81 84 VAL A N 1
ATOM 677 C CA . VAL A 1 84 ? 19.095 -36.256 -1.825 1.00 87.81 84 VAL A CA 1
ATOM 678 C C . VAL A 1 84 ? 19.832 -36.312 -3.161 1.00 87.81 84 VAL A C 1
ATOM 680 O O . VAL A 1 84 ? 19.844 -37.360 -3.797 1.00 87.81 84 VAL A O 1
ATOM 683 N N . GLU A 1 85 ? 20.521 -35.240 -3.550 1.00 87.88 85 GLU A N 1
ATOM 684 C CA . GLU A 1 85 ? 21.342 -35.185 -4.764 1.00 87.88 85 GLU A CA 1
ATOM 685 C C . GLU A 1 85 ? 22.375 -36.314 -4.814 1.00 87.88 85 GLU A C 1
ATOM 687 O O . GLU A 1 85 ? 22.451 -37.062 -5.793 1.00 87.88 85 GLU A O 1
ATOM 692 N N . LYS A 1 86 ? 23.127 -36.496 -3.721 1.00 84.88 86 LYS A N 1
ATOM 693 C CA . LYS A 1 86 ? 24.138 -37.556 -3.627 1.00 84.88 86 LYS A CA 1
ATOM 694 C C . LYS A 1 86 ? 23.538 -38.958 -3.596 1.00 84.88 86 LYS A C 1
ATOM 696 O O . LYS A 1 86 ? 24.168 -39.875 -4.113 1.00 84.88 86 LYS A O 1
ATOM 701 N N . SER A 1 87 ? 22.376 -39.129 -2.968 1.00 89.50 87 SER A N 1
ATOM 702 C CA . SER A 1 87 ? 21.735 -40.437 -2.805 1.00 89.50 87 SER A CA 1
ATOM 703 C C . SER A 1 87 ? 21.017 -40.906 -4.070 1.00 89.50 87 SER A C 1
ATOM 705 O O . SER A 1 87 ? 21.169 -42.060 -4.455 1.00 89.50 87 SER A O 1
ATOM 707 N N . GLU A 1 88 ? 20.229 -40.034 -4.699 1.00 86.12 88 GLU A N 1
ATOM 708 C CA . GLU A 1 88 ? 19.334 -40.391 -5.810 1.00 86.12 88 GLU A CA 1
ATOM 709 C C . GLU A 1 88 ? 19.977 -40.168 -7.177 1.00 86.12 88 GLU A C 1
ATOM 711 O O . GLU A 1 88 ? 19.816 -40.978 -8.088 1.00 86.12 88 GLU A O 1
ATOM 716 N N . PHE A 1 89 ? 20.723 -39.074 -7.337 1.00 81.69 89 PHE A N 1
ATOM 717 C CA . PHE A 1 89 ? 21.194 -38.650 -8.654 1.00 81.69 89 PHE A CA 1
ATOM 718 C C . PHE A 1 89 ? 22.685 -38.913 -8.867 1.00 81.69 89 PHE A C 1
ATOM 720 O O . PHE A 1 89 ? 23.124 -38.959 -10.010 1.00 81.69 89 PHE A O 1
ATOM 727 N N . GLY A 1 90 ? 23.471 -39.104 -7.801 1.00 79.38 90 GLY A N 1
ATOM 728 C CA . GLY A 1 90 ? 24.912 -39.378 -7.892 1.00 79.38 90 GLY A CA 1
ATOM 729 C C . GLY A 1 90 ? 25.746 -38.213 -8.450 1.00 79.38 90 GLY A C 1
ATOM 730 O O . GLY A 1 90 ? 26.943 -38.373 -8.685 1.00 79.38 90 GLY A O 1
ATOM 731 N N . TYR A 1 91 ? 25.131 -37.042 -8.631 1.00 76.75 91 TYR A N 1
ATOM 732 C CA . TYR A 1 91 ? 25.740 -35.798 -9.098 1.00 76.75 91 TYR A CA 1
ATOM 733 C C . TYR A 1 91 ? 25.483 -34.688 -8.075 1.00 76.75 91 TYR A C 1
ATOM 735 O O . TYR A 1 91 ? 24.507 -34.746 -7.333 1.00 76.75 91 TYR A O 1
ATOM 743 N N . SER A 1 92 ? 26.364 -33.687 -8.035 1.00 74.38 92 SER A N 1
ATOM 744 C CA . SER A 1 92 ? 26.140 -32.452 -7.277 1.00 74.38 92 SER A CA 1
ATOM 745 C C . SER A 1 92 ? 25.585 -31.412 -8.237 1.00 74.38 92 SER A C 1
ATOM 747 O O . SER A 1 92 ? 26.233 -31.116 -9.242 1.00 74.38 92 SER A O 1
ATOM 749 N N . TYR A 1 93 ? 24.416 -30.869 -7.930 1.00 77.62 93 TYR A N 1
ATOM 750 C CA . TYR A 1 93 ? 23.868 -29.713 -8.627 1.00 77.62 93 TYR A CA 1
ATOM 751 C C . TYR A 1 93 ? 24.041 -28.478 -7.734 1.00 77.62 93 TYR A C 1
ATOM 753 O O . TYR A 1 93 ? 24.096 -28.583 -6.511 1.00 77.62 93 TYR A O 1
ATOM 761 N N . GLU A 1 94 ? 24.150 -27.290 -8.326 1.00 77.81 94 GLU A N 1
ATOM 762 C CA . GLU A 1 94 ? 24.002 -26.047 -7.566 1.00 77.81 94 GLU A CA 1
ATOM 763 C C . GLU A 1 94 ? 22.505 -25.746 -7.451 1.00 77.81 94 GLU A C 1
ATOM 765 O O . GLU A 1 94 ? 21.904 -25.153 -8.347 1.00 77.81 94 GLU A O 1
ATOM 770 N N . LEU A 1 95 ? 21.875 -26.233 -6.379 1.00 81.19 95 LEU A N 1
ATOM 771 C CA . LEU A 1 95 ? 20.480 -25.927 -6.071 1.00 81.19 95 LEU A CA 1
ATOM 772 C C . LEU A 1 95 ? 20.394 -24.744 -5.107 1.00 81.19 95 LEU A C 1
ATOM 774 O O . LEU A 1 95 ? 20.944 -24.782 -4.008 1.00 81.19 95 LEU A O 1
ATOM 778 N N . GLU A 1 96 ? 19.630 -23.723 -5.488 1.00 83.06 96 GLU A N 1
ATOM 779 C CA . GLU A 1 96 ? 19.285 -22.611 -4.605 1.00 83.06 96 GLU A CA 1
ATOM 780 C C . GLU A 1 96 ? 17.866 -22.792 -4.051 1.00 83.06 96 GLU A C 1
ATOM 782 O O . GLU A 1 96 ? 16.883 -22.870 -4.793 1.00 83.06 96 GLU A O 1
ATOM 787 N N . ALA A 1 97 ? 17.743 -22.834 -2.723 1.00 84.50 97 ALA A N 1
ATOM 788 C CA . ALA A 1 97 ? 16.447 -22.832 -2.059 1.00 84.50 97 ALA A CA 1
ATOM 789 C C . ALA A 1 97 ? 15.909 -21.396 -1.953 1.00 84.50 97 ALA A C 1
ATOM 791 O O . ALA A 1 97 ? 16.430 -20.578 -1.190 1.00 84.50 97 ALA A O 1
ATOM 792 N N . LYS A 1 98 ? 14.833 -21.104 -2.694 1.00 85.62 98 LYS A N 1
ATOM 793 C CA . LYS A 1 98 ? 14.122 -19.821 -2.648 1.00 85.62 98 LYS A CA 1
ATOM 794 C C . LYS A 1 98 ? 12.734 -19.996 -2.037 1.00 85.62 98 LYS A C 1
ATOM 796 O O . LYS A 1 98 ? 11.922 -20.769 -2.540 1.00 85.62 98 LYS A O 1
ATOM 801 N N . PHE A 1 99 ? 12.458 -19.261 -0.962 1.00 86.38 99 PHE A N 1
ATOM 802 C CA . PHE A 1 99 ? 11.123 -19.193 -0.373 1.00 86.38 99 PHE A CA 1
ATOM 803 C C . PHE A 1 99 ? 10.225 -18.231 -1.147 1.00 86.38 99 PHE A C 1
ATOM 805 O O . PHE A 1 99 ? 10.689 -17.269 -1.763 1.00 86.38 99 PHE A O 1
ATOM 812 N N . ASN A 1 100 ? 8.917 -18.470 -1.068 1.00 82.06 100 ASN A N 1
ATOM 813 C CA . ASN A 1 100 ? 7.949 -17.464 -1.476 1.00 82.06 100 ASN A CA 1
ATOM 814 C C . ASN A 1 100 ? 8.055 -16.251 -0.536 1.00 82.06 100 ASN A C 1
ATOM 816 O O . ASN A 1 1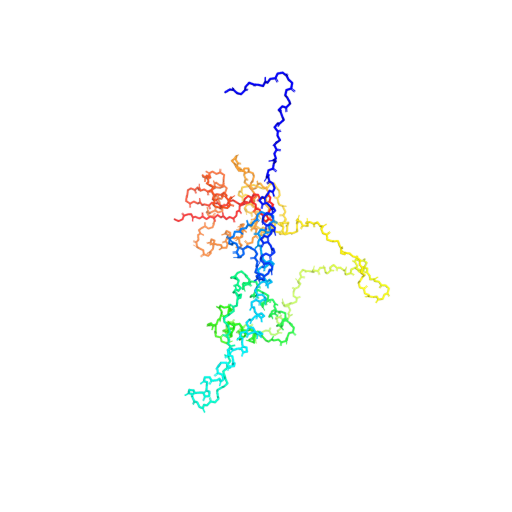00 ? 8.224 -16.453 0.672 1.00 82.06 100 ASN A O 1
ATOM 820 N N . PRO A 1 101 ? 7.927 -15.017 -1.059 1.00 80.12 101 PRO A N 1
ATOM 821 C CA . PRO A 1 101 ? 7.922 -13.816 -0.234 1.00 80.12 101 PRO A CA 1
ATOM 822 C C . PRO A 1 101 ? 6.889 -13.922 0.891 1.00 80.12 101 PRO A C 1
ATOM 824 O O . PRO A 1 101 ? 5.734 -14.278 0.654 1.00 80.12 101 PRO A O 1
ATOM 827 N N . VAL A 1 102 ? 7.323 -13.643 2.122 1.00 80.00 102 VAL A N 1
ATOM 828 C CA . VAL A 1 102 ? 6.451 -13.648 3.312 1.00 80.00 102 VAL A CA 1
ATOM 829 C C . VAL A 1 102 ? 5.518 -12.445 3.308 1.00 80.00 102 VAL A C 1
ATOM 831 O O . VAL A 1 102 ? 4.371 -12.552 3.739 1.00 80.00 102 VAL A O 1
ATOM 834 N N . ASP A 1 103 ? 6.025 -11.316 2.820 1.00 72.94 103 ASP A N 1
ATOM 835 C CA . ASP A 1 103 ? 5.260 -10.097 2.637 1.00 72.94 103 ASP A CA 1
ATOM 836 C C . ASP A 1 103 ? 4.922 -9.939 1.158 1.00 72.94 103 ASP A C 1
ATOM 838 O O . ASP A 1 103 ? 5.807 -10.019 0.299 1.00 72.94 103 ASP A O 1
ATOM 842 N N . MET A 1 104 ? 3.641 -9.738 0.866 1.00 64.38 104 MET A N 1
ATOM 843 C CA . MET A 1 104 ? 3.209 -9.303 -0.452 1.00 64.38 104 MET A CA 1
ATOM 844 C C . MET A 1 104 ? 2.795 -7.846 -0.289 1.00 64.38 104 MET A C 1
ATOM 846 O O . MET A 1 104 ? 1.786 -7.599 0.379 1.00 64.38 104 MET A O 1
ATOM 850 N N . PRO A 1 105 ? 3.555 -6.894 -0.862 1.00 70.56 105 PRO A N 1
ATOM 851 C CA . PRO A 1 105 ? 3.194 -5.494 -0.762 1.00 70.56 105 PRO A CA 1
ATOM 852 C C . PRO A 1 105 ? 1.784 -5.320 -1.310 1.00 70.56 105 PRO A C 1
ATOM 854 O O . PRO A 1 105 ? 1.395 -5.920 -2.320 1.00 70.56 105 PRO A O 1
ATOM 857 N N . THR A 1 106 ? 0.994 -4.515 -0.616 1.00 73.94 106 THR A N 1
ATOM 858 C CA . THR A 1 106 ? -0.347 -4.190 -1.088 1.00 73.94 106 THR A CA 1
ATOM 859 C C . THR A 1 106 ? -0.254 -3.471 -2.438 1.00 73.94 106 THR A C 1
ATOM 861 O O . THR A 1 106 ? 0.728 -2.787 -2.722 1.00 73.94 106 THR A O 1
ATOM 864 N N . GLU A 1 107 ? -1.297 -3.547 -3.273 1.00 71.44 107 GLU A N 1
ATOM 865 C CA . GLU A 1 107 ? -1.363 -2.772 -4.532 1.00 71.44 107 GLU A CA 1
ATOM 866 C C . GLU A 1 107 ? -1.082 -1.276 -4.322 1.00 71.44 107 GLU A C 1
ATOM 868 O O . GLU A 1 107 ? -0.534 -0.596 -5.188 1.00 71.44 107 GLU A O 1
ATOM 873 N N . ARG A 1 108 ? -1.427 -0.761 -3.137 1.00 76.00 108 ARG A N 1
ATOM 874 C CA . ARG A 1 108 ? -1.138 0.613 -2.750 1.00 76.00 108 ARG A CA 1
ATOM 875 C C . ARG A 1 108 ? 0.356 0.853 -2.537 1.00 76.00 108 ARG A C 1
ATOM 877 O O . ARG A 1 108 ? 0.875 1.820 -3.079 1.00 76.00 108 ARG A O 1
ATOM 884 N N . GLU A 1 109 ? 1.033 -0.003 -1.781 1.00 79.31 109 GLU A N 1
ATOM 885 C CA . GLU A 1 109 ? 2.480 0.107 -1.562 1.00 79.31 109 GLU A CA 1
ATOM 886 C C . GLU A 1 109 ? 3.247 -0.090 -2.872 1.00 79.31 109 GLU A C 1
ATOM 888 O O . GLU A 1 109 ? 4.176 0.660 -3.147 1.00 79.31 109 GLU A O 1
ATOM 893 N N . LEU A 1 110 ? 2.808 -1.007 -3.741 1.00 78.56 110 LEU A N 1
ATOM 894 C CA . LEU A 1 110 ? 3.368 -1.157 -5.089 1.00 78.56 110 LEU A CA 1
ATOM 895 C C . LEU A 1 110 ? 3.194 0.113 -5.930 1.00 78.56 110 LEU A C 1
ATOM 897 O O . LEU A 1 110 ? 4.116 0.519 -6.630 1.00 78.56 110 LEU A O 1
ATOM 901 N N . ALA A 1 111 ? 2.030 0.764 -5.873 1.00 80.00 111 ALA A N 1
ATOM 902 C CA . ALA A 1 111 ? 1.815 2.034 -6.564 1.00 80.00 111 ALA A CA 1
ATOM 903 C C . ALA A 1 111 ? 2.691 3.167 -5.998 1.00 80.00 111 ALA A C 1
ATOM 905 O O . ALA A 1 111 ? 3.181 3.996 -6.764 1.00 80.00 111 ALA A O 1
ATOM 906 N N . GLU A 1 112 ? 2.906 3.196 -4.681 1.00 85.69 112 GLU A N 1
ATOM 907 C CA . GLU A 1 112 ? 3.812 4.147 -4.028 1.00 85.69 112 GLU A CA 1
ATOM 908 C C . GLU A 1 112 ? 5.272 3.901 -4.445 1.00 85.69 112 GLU A C 1
ATOM 910 O O . GLU A 1 112 ? 5.953 4.852 -4.823 1.00 85.69 112 GLU A O 1
ATOM 915 N N . VAL A 1 113 ? 5.723 2.642 -4.493 1.00 85.00 113 VAL A N 1
ATOM 916 C CA . VAL A 1 113 ? 7.057 2.261 -4.994 1.00 85.00 113 VAL A CA 1
ATOM 917 C C . VAL A 1 113 ? 7.241 2.685 -6.452 1.00 85.00 113 VAL A C 1
ATOM 919 O O . VAL A 1 113 ? 8.195 3.393 -6.750 1.00 85.00 113 VAL A O 1
ATOM 922 N N . ARG A 1 114 ? 6.283 2.390 -7.343 1.00 85.56 114 ARG A N 1
ATOM 923 C CA . ARG A 1 114 ? 6.348 2.811 -8.759 1.00 85.56 114 ARG A CA 1
ATOM 924 C C . ARG A 1 114 ? 6.462 4.326 -8.923 1.00 85.56 114 ARG A C 1
ATOM 926 O O . ARG A 1 114 ? 7.123 4.799 -9.843 1.00 85.56 114 ARG A O 1
ATOM 933 N N . LYS A 1 115 ? 5.803 5.098 -8.052 1.00 89.12 115 LYS A N 1
ATOM 934 C CA . LYS A 1 115 ? 5.926 6.558 -8.053 1.00 89.12 115 LYS A CA 1
ATOM 935 C C . LYS A 1 115 ? 7.341 6.987 -7.650 1.00 89.12 115 LYS A C 1
ATOM 937 O O . LYS A 1 115 ? 7.928 7.814 -8.334 1.00 89.12 115 LYS A O 1
ATOM 942 N N . ILE A 1 116 ? 7.883 6.404 -6.581 1.00 88.88 116 ILE A N 1
ATOM 943 C CA . ILE A 1 116 ? 9.252 6.678 -6.117 1.00 88.88 116 ILE A CA 1
ATOM 944 C C . ILE A 1 116 ? 10.277 6.307 -7.196 1.00 88.88 116 ILE A C 1
ATOM 946 O O . ILE A 1 116 ? 11.227 7.053 -7.425 1.00 88.88 116 ILE A O 1
ATOM 950 N N . ASP A 1 117 ? 10.071 5.191 -7.892 1.00 88.50 117 ASP A N 1
ATOM 951 C CA . ASP A 1 117 ? 10.936 4.757 -8.988 1.00 88.50 117 ASP A CA 1
ATOM 952 C C . ASP A 1 117 ? 10.895 5.731 -10.170 1.00 88.50 117 ASP A C 1
ATOM 954 O O . ASP A 1 117 ? 11.947 6.039 -10.729 1.00 88.50 117 ASP A O 1
ATOM 958 N N . ALA A 1 118 ? 9.715 6.260 -10.511 1.00 87.50 118 ALA A N 1
ATOM 959 C CA . ALA A 1 118 ? 9.559 7.278 -11.550 1.00 87.50 118 ALA A CA 1
ATOM 960 C C . ALA A 1 118 ? 10.215 8.615 -11.163 1.00 87.50 118 ALA A C 1
ATOM 962 O O . ALA A 1 118 ? 10.879 9.241 -11.990 1.00 87.50 118 ALA A O 1
ATOM 963 N N . ASP A 1 119 ? 10.078 9.034 -9.902 1.00 91.69 119 ASP A N 1
ATOM 964 C CA . ASP A 1 119 ? 10.744 10.230 -9.376 1.00 91.69 119 ASP A CA 1
ATOM 965 C C . ASP A 1 119 ? 12.275 10.045 -9.389 1.00 91.69 119 ASP A C 1
ATOM 967 O O . ASP A 1 119 ? 13.019 10.964 -9.733 1.00 91.69 119 ASP A O 1
ATOM 971 N N . THR A 1 120 ? 12.753 8.833 -9.084 1.00 89.06 120 THR A N 1
ATOM 972 C CA . THR A 1 120 ? 14.177 8.473 -9.148 1.00 89.06 120 THR A CA 1
ATOM 973 C C . THR A 1 120 ? 14.699 8.524 -10.584 1.00 89.06 120 THR A C 1
ATOM 975 O O . THR A 1 120 ? 15.755 9.112 -10.820 1.00 89.06 120 THR A O 1
ATOM 978 N N . ASP A 1 121 ? 13.955 7.984 -11.555 1.00 89.06 121 ASP A N 1
ATOM 979 C CA . ASP A 1 121 ? 14.323 8.062 -12.974 1.00 89.06 121 ASP A CA 1
ATOM 980 C C . ASP A 1 121 ? 14.395 9.509 -13.456 1.00 89.06 121 ASP A C 1
ATOM 982 O O . ASP A 1 121 ? 15.360 9.885 -14.117 1.00 89.06 121 ASP A O 1
ATOM 986 N N . MET A 1 122 ? 13.428 10.349 -13.078 1.00 89.31 122 MET A N 1
ATOM 987 C CA . MET A 1 122 ? 13.446 11.771 -13.422 1.00 89.31 122 MET A CA 1
ATOM 988 C C . MET A 1 122 ? 14.724 12.455 -12.918 1.00 89.31 122 MET A C 1
ATOM 990 O O . MET A 1 122 ? 15.355 13.209 -13.657 1.00 89.31 122 MET A O 1
ATOM 994 N N . VAL A 1 123 ? 15.132 12.179 -11.676 1.00 91.88 123 VAL A N 1
ATOM 995 C CA . VAL A 1 123 ? 16.361 12.743 -11.100 1.00 91.88 123 VAL A CA 1
ATOM 996 C C . VAL A 1 123 ? 17.601 12.240 -11.837 1.00 91.88 123 VAL A C 1
ATOM 998 O O . VAL A 1 123 ? 18.471 13.042 -12.169 1.00 91.88 123 VAL A O 1
ATOM 1001 N N . LEU A 1 124 ? 17.689 10.939 -12.114 1.00 88.75 124 LEU A N 1
ATOM 1002 C CA . LEU A 1 124 ? 18.855 10.344 -12.769 1.00 88.75 124 LEU A CA 1
ATOM 1003 C C . LEU A 1 124 ? 18.997 10.789 -14.231 1.00 88.75 124 LEU A C 1
ATOM 1005 O O . LEU A 1 124 ? 20.117 11.045 -14.673 1.00 88.75 124 LEU A O 1
ATOM 1009 N N . ILE A 1 125 ? 17.884 10.937 -14.954 1.00 90.19 125 ILE A N 1
ATOM 1010 C CA . ILE A 1 125 ? 17.861 11.461 -16.326 1.00 90.19 125 ILE A CA 1
ATOM 1011 C C . ILE A 1 125 ? 18.287 12.930 -16.336 1.00 90.19 125 ILE A C 1
ATOM 1013 O O . ILE A 1 125 ? 19.168 13.310 -17.105 1.00 90.19 125 ILE A O 1
ATOM 1017 N N . ASN A 1 126 ? 17.730 13.752 -15.442 1.00 87.12 126 ASN A N 1
ATOM 1018 C CA . ASN A 1 126 ? 18.095 15.169 -15.346 1.00 87.12 126 ASN A CA 1
ATOM 1019 C C . ASN A 1 126 ? 19.555 15.370 -14.912 1.00 87.12 126 ASN A C 1
ATOM 1021 O O . ASN A 1 126 ? 20.197 16.330 -15.329 1.00 87.12 126 ASN A O 1
ATOM 1025 N N . ALA A 1 127 ? 20.092 14.461 -14.095 1.00 86.81 127 ALA A N 1
ATOM 1026 C CA . ALA A 1 127 ? 21.501 14.445 -13.712 1.00 86.81 127 ALA A CA 1
ATOM 1027 C C . ALA A 1 127 ? 22.432 13.926 -14.826 1.00 86.81 127 ALA A C 1
ATOM 1029 O O . ALA A 1 127 ? 23.651 13.960 -14.656 1.00 86.81 127 ALA A O 1
ATOM 1030 N N . GLY A 1 128 ? 21.886 13.420 -15.938 1.00 85.62 128 GLY A N 1
ATOM 1031 C CA . GLY A 1 128 ? 22.649 12.804 -17.025 1.00 85.62 128 GLY A CA 1
ATOM 1032 C C . GLY A 1 128 ? 23.315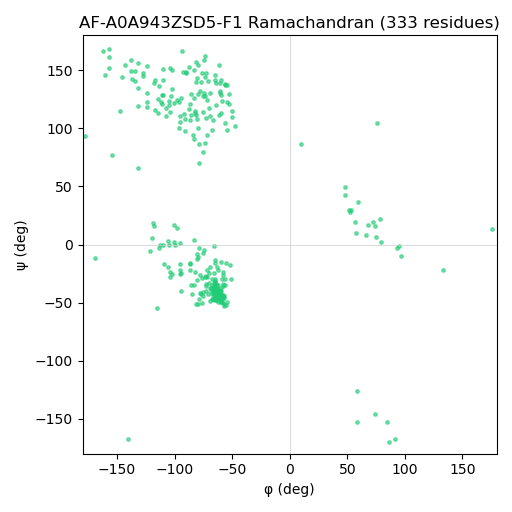 11.478 -16.643 1.00 85.62 128 GLY A C 1
ATOM 1033 O O . GLY A 1 128 ? 24.241 11.045 -17.323 1.00 85.62 128 GLY A O 1
ATOM 1034 N N . ALA A 1 129 ? 22.886 10.849 -15.544 1.00 86.56 129 ALA A N 1
ATOM 1035 C CA . ALA A 1 129 ? 23.445 9.590 -15.056 1.00 86.56 129 ALA A CA 1
ATOM 1036 C C . ALA A 1 129 ? 22.897 8.372 -15.815 1.00 86.56 129 ALA A C 1
ATOM 1038 O O . ALA A 1 129 ? 23.600 7.372 -15.936 1.00 86.56 129 ALA A O 1
ATOM 1039 N N . ILE A 1 130 ? 21.657 8.461 -16.305 1.00 88.75 130 ILE A N 1
ATOM 1040 C CA . ILE A 1 130 ? 21.025 7.454 -17.165 1.00 88.75 130 ILE A CA 1
ATOM 1041 C C . ILE A 1 130 ? 20.334 8.149 -18.337 1.00 88.75 130 ILE A C 1
ATOM 1043 O O . ILE A 1 130 ? 19.844 9.272 -18.203 1.00 88.75 130 ILE A O 1
ATOM 1047 N N . SER A 1 131 ? 20.258 7.477 -19.478 1.00 86.94 131 SER A N 1
ATOM 1048 C CA . SER A 1 131 ? 19.452 7.943 -20.605 1.00 86.94 131 SER A CA 1
ATOM 1049 C C . SER A 1 131 ? 17.965 7.580 -20.427 1.00 86.94 131 SER A C 1
ATOM 1051 O O . SER A 1 131 ? 17.630 6.616 -19.728 1.00 86.94 131 SER A O 1
ATOM 1053 N N . PRO A 1 132 ? 17.040 8.299 -21.094 1.00 84.31 132 PRO A N 1
ATOM 1054 C CA . PRO A 1 132 ? 15.624 7.925 -21.123 1.00 84.31 132 PRO A CA 1
ATOM 1055 C C . PRO A 1 132 ? 15.372 6.503 -21.652 1.00 84.31 132 PRO A C 1
ATOM 1057 O O . PRO A 1 132 ? 14.415 5.844 -21.243 1.00 84.31 132 PRO A O 1
ATOM 1060 N N . GLU A 1 133 ? 16.238 6.008 -22.538 1.00 83.62 133 GLU A N 1
ATOM 1061 C CA . GLU A 1 133 ? 16.162 4.656 -23.100 1.00 83.62 133 GLU A CA 1
ATOM 1062 C C . GLU A 1 133 ? 16.554 3.586 -22.072 1.00 83.62 133 GLU A C 1
ATOM 1064 O O . GLU A 1 133 ? 15.885 2.558 -21.954 1.00 83.62 133 GLU A O 1
ATOM 1069 N N . GLU A 1 134 ? 17.581 3.846 -21.262 1.00 83.44 134 GLU A N 1
ATOM 1070 C CA . GLU A 1 134 ? 18.000 2.954 -20.174 1.00 83.44 134 GLU A CA 1
ATOM 1071 C C . GLU A 1 134 ? 16.932 2.859 -19.077 1.00 83.44 134 GLU A C 1
ATOM 1073 O O . GLU A 1 134 ? 16.621 1.761 -18.602 1.00 83.44 134 GLU A O 1
ATOM 1078 N N . ALA A 1 135 ? 16.301 3.985 -18.725 1.00 85.94 135 ALA A N 1
ATOM 1079 C CA . ALA A 1 135 ? 15.164 4.001 -17.805 1.00 85.94 135 ALA A CA 1
ATOM 1080 C C . ALA A 1 135 ? 13.981 3.182 -18.359 1.00 85.94 135 ALA A C 1
ATOM 1082 O O . ALA A 1 135 ? 13.369 2.385 -17.644 1.00 85.94 135 ALA A O 1
ATOM 1083 N N . ARG A 1 136 ? 13.696 3.301 -19.662 1.00 85.25 136 ARG A N 1
ATOM 1084 C CA . ARG A 1 136 ? 12.652 2.517 -20.339 1.00 85.25 136 ARG A CA 1
ATOM 1085 C C . ARG A 1 136 ? 12.955 1.018 -20.326 1.00 85.25 136 ARG A C 1
ATOM 1087 O O . ARG A 1 136 ? 12.059 0.226 -20.033 1.00 85.25 136 ARG A O 1
ATOM 1094 N N . ALA A 1 137 ? 14.198 0.620 -20.591 1.00 85.81 137 ALA A N 1
ATOM 1095 C CA . ALA A 1 137 ? 14.620 -0.778 -20.525 1.00 85.81 137 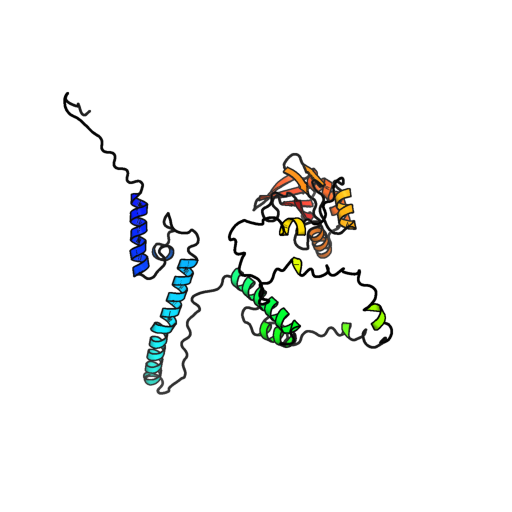ALA A CA 1
ATOM 1096 C C . ALA A 1 137 ? 14.446 -1.363 -19.112 1.00 85.81 137 ALA A C 1
ATOM 1098 O O . ALA A 1 137 ? 13.942 -2.479 -18.964 1.00 85.81 137 ALA A O 1
ATOM 1099 N N . ARG A 1 138 ? 14.777 -0.587 -18.069 1.00 85.88 138 ARG A N 1
ATOM 1100 C CA . ARG A 1 138 ? 14.546 -0.955 -16.662 1.00 85.88 138 ARG A CA 1
ATOM 1101 C C . ARG A 1 138 ? 13.061 -1.180 -16.370 1.00 85.88 138 ARG A C 1
ATOM 1103 O O . ARG A 1 138 ? 12.702 -2.204 -15.794 1.00 85.88 138 ARG A O 1
ATOM 1110 N N . ILE A 1 139 ? 12.201 -0.264 -16.818 1.00 86.88 139 ILE A N 1
ATOM 1111 C CA . ILE A 1 139 ? 10.743 -0.358 -16.660 1.00 86.88 139 ILE A CA 1
ATOM 1112 C C . ILE A 1 139 ? 10.188 -1.604 -17.370 1.00 86.88 139 ILE A C 1
ATOM 1114 O O . ILE A 1 139 ? 9.336 -2.293 -16.820 1.00 86.88 139 ILE A O 1
ATOM 1118 N N . ILE A 1 140 ? 10.673 -1.939 -18.567 1.00 86.38 140 ILE A N 1
ATOM 1119 C CA . ILE A 1 140 ? 10.238 -3.144 -19.296 1.00 86.38 140 ILE A CA 1
ATOM 1120 C C . ILE A 1 140 ? 10.663 -4.427 -18.561 1.00 86.38 140 ILE A C 1
ATOM 1122 O O . ILE A 1 140 ? 9.903 -5.400 -18.516 1.00 86.38 140 ILE A O 1
ATOM 1126 N N . ALA A 1 141 ? 11.866 -4.433 -17.984 1.00 84.69 141 ALA A N 1
ATOM 1127 C CA . ALA A 1 141 ? 12.423 -5.588 -17.290 1.00 84.69 141 ALA A CA 1
ATOM 1128 C C . ALA A 1 141 ? 11.777 -5.853 -15.919 1.00 84.69 141 ALA A C 1
ATOM 1130 O O . ALA A 1 141 ? 11.746 -7.006 -15.488 1.00 84.69 141 ALA A O 1
ATOM 1131 N N . ASP A 1 142 ? 11.260 -4.827 -15.237 1.00 84.06 142 ASP A N 1
ATOM 1132 C CA . ASP A 1 142 ? 10.618 -4.984 -13.929 1.00 84.06 142 ASP A CA 1
ATOM 1133 C C . ASP A 1 142 ? 9.269 -5.729 -14.046 1.00 84.06 142 ASP A C 1
ATOM 1135 O O . ASP A 1 142 ? 8.333 -5.207 -14.660 1.00 84.06 142 ASP A O 1
ATOM 1139 N N . PRO A 1 143 ? 9.108 -6.923 -13.432 1.00 80.75 143 PRO A N 1
ATOM 1140 C CA . PRO A 1 143 ? 7.859 -7.692 -13.460 1.00 80.75 143 PRO A CA 1
ATOM 1141 C C . PRO A 1 143 ? 6.638 -6.948 -12.909 1.00 80.75 143 PRO A C 1
ATOM 1143 O O . PRO A 1 143 ? 5.506 -7.294 -13.247 1.00 80.75 143 PRO A O 1
ATOM 1146 N N . ASN A 1 144 ? 6.852 -5.953 -12.047 1.00 79.75 144 ASN A N 1
ATOM 1147 C CA . ASN A 1 144 ? 5.783 -5.229 -11.371 1.00 79.75 144 ASN A CA 1
ATOM 1148 C C . ASN A 1 144 ? 5.454 -3.884 -12.026 1.00 79.75 144 ASN A C 1
ATOM 1150 O O . ASN A 1 144 ? 4.539 -3.205 -11.549 1.00 79.75 144 ASN A O 1
ATOM 1154 N N . SER A 1 145 ? 6.137 -3.486 -13.101 1.00 81.31 145 SER A N 1
ATOM 1155 C CA . SER A 1 145 ? 5.977 -2.154 -13.695 1.00 81.31 145 SER A CA 1
ATOM 1156 C C . SER A 1 145 ? 4.646 -1.962 -14.425 1.00 81.31 145 SER A C 1
ATOM 1158 O O . SER A 1 145 ? 4.139 -0.844 -14.504 1.00 81.31 145 SER A O 1
ATOM 1160 N N . GLY A 1 146 ? 4.066 -3.045 -14.956 1.00 81.94 146 GLY A N 1
ATOM 1161 C CA . GLY A 1 146 ? 2.883 -3.002 -15.822 1.00 81.94 146 GLY A CA 1
ATOM 1162 C C . GLY A 1 146 ? 3.185 -2.610 -17.276 1.00 81.94 146 GLY A C 1
ATOM 1163 O O . GLY A 1 146 ? 2.261 -2.534 -18.086 1.00 81.94 146 GLY A O 1
ATOM 1164 N N . TYR A 1 147 ? 4.460 -2.401 -17.622 1.00 82.62 147 TYR A N 1
ATOM 1165 C CA . TYR A 1 147 ? 4.923 -1.931 -18.934 1.00 82.62 147 TYR A CA 1
ATOM 1166 C C . TYR A 1 147 ? 5.823 -2.940 -19.668 1.00 82.62 147 TYR A C 1
ATOM 1168 O O . TYR A 1 147 ? 6.459 -2.604 -20.665 1.00 82.62 147 TYR A O 1
ATOM 1176 N N . ASN A 1 148 ? 5.828 -4.203 -19.237 1.00 83.38 148 ASN A N 1
ATOM 1177 C CA . ASN A 1 148 ? 6.646 -5.290 -19.794 1.00 83.38 148 ASN A CA 1
ATOM 1178 C C . ASN A 1 148 ? 6.395 -5.585 -21.287 1.00 83.38 148 ASN A C 1
ATOM 1180 O O . ASN A 1 148 ? 7.171 -6.300 -21.912 1.00 83.38 148 ASN A O 1
ATOM 1184 N N . GLY A 1 149 ? 5.297 -5.075 -21.855 1.00 79.12 149 GLY A N 1
ATOM 1185 C CA . GLY A 1 149 ? 4.944 -5.234 -23.269 1.00 79.12 149 GLY A CA 1
ATOM 1186 C C . GLY A 1 149 ? 5.370 -4.076 -24.176 1.00 79.12 149 GLY A C 1
ATOM 1187 O O . GLY A 1 149 ? 5.036 -4.096 -25.360 1.00 79.12 149 GLY A O 1
ATOM 1188 N N . LEU A 1 150 ? 6.038 -3.045 -23.649 1.00 81.31 150 LEU A N 1
ATOM 1189 C CA . LEU A 1 150 ? 6.505 -1.932 -24.474 1.00 81.31 150 LEU A CA 1
ATOM 1190 C C . LEU A 1 150 ? 7.718 -2.342 -25.330 1.00 81.31 150 LEU A C 1
ATOM 1192 O O . LEU A 1 150 ? 8.570 -3.096 -24.860 1.00 81.31 150 LEU A O 1
ATOM 1196 N N . PRO A 1 151 ? 7.838 -1.827 -26.569 1.00 77.88 151 PRO A N 1
ATOM 1197 C CA . PRO A 1 151 ? 9.064 -1.973 -27.344 1.00 77.88 151 PRO A CA 1
ATOM 1198 C C . PRO A 1 151 ? 10.218 -1.225 -26.662 1.00 77.88 151 PRO A C 1
ATOM 1200 O O . PRO A 1 151 ? 10.001 -0.170 -26.049 1.00 77.88 151 PRO A O 1
ATOM 1203 N N . ALA A 1 152 ? 11.426 -1.789 -26.783 1.00 71.06 152 ALA A N 1
ATOM 1204 C CA . ALA A 1 152 ? 12.652 -1.258 -26.182 1.00 71.06 152 ALA A CA 1
ATOM 1205 C C . ALA A 1 152 ? 12.965 0.159 -26.677 1.00 71.06 152 ALA A C 1
ATOM 1207 O O . ALA A 1 152 ? 13.297 1.026 -25.876 1.00 71.06 152 ALA A O 1
ATOM 1208 N N . GLU A 1 153 ? 12.759 0.413 -27.967 1.00 72.19 153 GLU A N 1
ATOM 1209 C CA . GLU A 1 153 ? 12.883 1.748 -28.540 1.00 72.19 153 GLU A CA 1
ATOM 1210 C C . GLU A 1 153 ? 11.612 2.563 -28.302 1.00 72.19 153 GLU A C 1
ATOM 1212 O O . GLU A 1 153 ? 10.474 2.073 -28.378 1.00 72.19 153 GLU A O 1
ATOM 1217 N N . MET A 1 154 ? 11.814 3.838 -27.983 1.00 76.06 154 MET A N 1
ATOM 1218 C CA . MET A 1 154 ? 10.728 4.799 -27.959 1.00 76.06 154 MET A CA 1
ATOM 1219 C C . MET A 1 154 ? 10.284 5.024 -29.410 1.00 76.06 154 MET A C 1
ATOM 1221 O O . MET A 1 154 ? 11.140 5.243 -30.260 1.00 76.06 154 MET A O 1
ATOM 1225 N N . PRO A 1 155 ? 8.981 4.943 -29.734 1.00 74.12 155 PRO A N 1
ATOM 1226 C CA . PRO A 1 155 ? 8.538 5.183 -31.099 1.00 74.12 155 PRO A CA 1
ATOM 1227 C C . PRO A 1 155 ? 8.942 6.600 -31.507 1.00 74.12 155 PRO A C 1
ATOM 1229 O O . PRO A 1 155 ? 8.438 7.574 -30.944 1.00 74.12 155 PRO A O 1
ATOM 1232 N N . HIS A 1 156 ? 9.859 6.700 -32.467 1.00 64.50 156 HIS A N 1
ATOM 1233 C CA . HIS A 1 156 ? 10.214 7.967 -33.081 1.00 64.50 156 HIS A CA 1
ATOM 1234 C C . HIS A 1 156 ? 8.977 8.494 -33.805 1.00 64.50 156 HIS A C 1
ATOM 1236 O O . HIS A 1 156 ? 8.397 7.830 -34.665 1.00 64.50 156 HIS A O 1
ATOM 1242 N N . 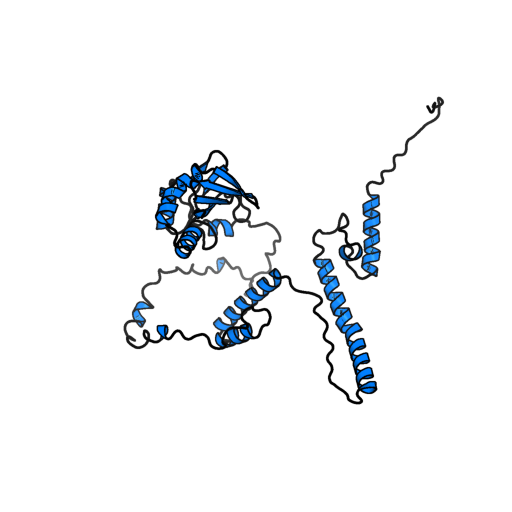SER A 1 157 ? 8.505 9.671 -33.406 1.00 56.50 157 SER A N 1
ATOM 1243 C CA . SER A 1 157 ? 7.556 10.408 -34.222 1.00 56.50 157 SER A CA 1
ATOM 1244 C C . SER A 1 157 ? 8.350 11.109 -35.318 1.00 56.50 157 SER A C 1
ATOM 1246 O O . SER A 1 157 ? 8.889 12.185 -35.068 1.00 56.50 157 SER A O 1
ATOM 1248 N N . ASP A 1 158 ? 8.366 10.547 -36.528 1.00 51.53 158 ASP A N 1
ATOM 1249 C CA . ASP A 1 158 ? 8.929 11.192 -37.733 1.00 51.53 158 ASP A CA 1
ATOM 1250 C C . ASP A 1 158 ? 8.361 12.615 -37.959 1.00 51.53 158 ASP A C 1
ATOM 1252 O O . ASP A 1 158 ? 8.952 13.447 -38.635 1.00 51.53 158 ASP A O 1
ATOM 1256 N N . PHE A 1 159 ? 7.228 12.939 -37.324 1.00 45.00 159 PHE A N 1
ATOM 1257 C CA . PHE A 1 159 ? 6.619 14.272 -37.292 1.00 45.00 159 PHE A CA 1
ATOM 1258 C C . PHE A 1 159 ? 7.435 15.366 -36.581 1.00 45.00 159 PHE A C 1
ATOM 1260 O O . PHE A 1 159 ? 7.070 16.534 -36.702 1.00 45.00 159 PHE A O 1
ATOM 1267 N N . MET A 1 160 ? 8.478 15.031 -35.812 1.00 44.50 160 MET A N 1
ATOM 1268 C CA . MET A 1 160 ? 9.326 16.039 -35.157 1.00 44.50 160 MET A CA 1
ATOM 1269 C C . MET A 1 160 ? 10.587 16.391 -35.946 1.00 44.50 160 MET A C 1
ATOM 1271 O O . MET A 1 160 ? 11.157 17.436 -35.667 1.00 44.50 160 MET A O 1
ATOM 1275 N N . GLU A 1 161 ? 11.023 15.593 -36.922 1.00 45.41 161 GLU A N 1
ATOM 1276 C CA . GLU A 1 161 ? 12.288 15.862 -37.631 1.00 45.41 161 GLU A CA 1
ATOM 1277 C C . GLU A 1 161 ? 12.139 16.817 -38.824 1.00 45.41 161 GLU A C 1
ATOM 1279 O O . GLU A 1 161 ? 13.100 17.486 -39.195 1.00 45.41 161 GLU A O 1
ATOM 1284 N N . GLU A 1 162 ? 10.939 16.969 -39.389 1.00 40.44 162 GLU A N 1
ATOM 1285 C CA . GLU A 1 162 ? 10.748 17.753 -40.622 1.00 40.44 162 GLU A CA 1
ATOM 1286 C C . GLU A 1 162 ? 10.677 19.281 -40.403 1.00 40.44 162 GLU A C 1
ATOM 1288 O O . GLU A 1 162 ? 10.734 20.046 -41.360 1.00 40.44 162 GLU A O 1
ATOM 1293 N N . ASN A 1 163 ? 10.615 19.752 -39.150 1.00 38.62 163 ASN A N 1
ATOM 1294 C CA . ASN A 1 163 ? 10.478 21.182 -38.829 1.00 38.62 163 ASN A CA 1
ATOM 1295 C C . ASN A 1 163 ? 11.729 21.833 -38.208 1.00 38.62 163 ASN A C 1
ATOM 1297 O O . ASN A 1 163 ? 11.689 23.026 -37.909 1.00 38.62 163 ASN A O 1
ATOM 1301 N N . PHE A 1 164 ? 12.824 21.093 -38.004 1.00 42.75 164 PHE A N 1
ATOM 1302 C CA . PHE A 1 164 ? 14.021 21.605 -37.314 1.00 42.75 164 PHE A CA 1
ATOM 1303 C C . PHE A 1 164 ? 15.221 21.904 -38.225 1.00 42.75 164 PHE A C 1
ATOM 1305 O O . PHE A 1 164 ? 16.264 22.302 -37.714 1.00 42.75 164 PHE A O 1
ATOM 1312 N N . LEU A 1 165 ? 15.100 21.748 -39.550 1.00 42.78 165 LEU A N 1
ATOM 1313 C CA . LEU A 1 165 ? 16.251 21.856 -40.461 1.00 42.78 165 LEU A CA 1
ATOM 1314 C C . LEU A 1 165 ? 16.257 23.056 -41.421 1.00 42.78 165 LEU A C 1
ATOM 1316 O O . LEU A 1 165 ? 17.249 23.213 -42.124 1.00 42.78 165 LEU A O 1
ATOM 1320 N N . ASP A 1 166 ? 15.245 23.934 -41.418 1.00 40.81 166 ASP A N 1
ATOM 1321 C CA . ASP A 1 166 ? 15.140 24.984 -42.453 1.00 40.81 166 ASP A CA 1
ATOM 1322 C C . ASP A 1 166 ? 15.163 26.450 -41.976 1.00 40.81 166 ASP A C 1
ATOM 1324 O O . ASP A 1 166 ? 15.043 27.344 -42.813 1.00 40.81 166 ASP A O 1
ATOM 1328 N N . ASP A 1 167 ? 15.387 26.767 -40.694 1.00 41.06 167 ASP A N 1
ATOM 1329 C CA . ASP A 1 167 ? 15.619 28.177 -40.316 1.00 41.06 167 ASP A CA 1
ATOM 1330 C C . ASP A 1 167 ? 16.451 28.350 -39.031 1.00 41.06 167 ASP A C 1
ATOM 1332 O O . ASP A 1 167 ? 15.946 28.676 -37.953 1.00 41.06 167 ASP A O 1
ATOM 1336 N N . GLU A 1 168 ? 17.771 28.163 -39.151 1.00 47.62 168 GLU A N 1
ATOM 1337 C CA . GLU A 1 168 ? 18.747 28.466 -38.087 1.00 47.62 168 GLU A CA 1
ATOM 1338 C C . GLU A 1 168 ? 18.849 29.969 -37.746 1.00 47.62 168 GLU A C 1
ATOM 1340 O O . GLU A 1 168 ? 19.579 30.342 -36.828 1.00 47.62 168 GLU A O 1
ATOM 1345 N N . THR A 1 169 ? 18.104 30.851 -38.422 1.00 47.19 169 THR A N 1
ATOM 1346 C CA . THR A 1 169 ? 18.139 32.298 -38.148 1.00 47.19 169 THR A CA 1
ATOM 1347 C C . THR A 1 169 ? 16.888 32.871 -37.493 1.00 47.19 169 THR A C 1
ATOM 1349 O O . THR A 1 169 ? 16.981 33.935 -36.888 1.00 47.19 169 THR A O 1
ATOM 1352 N N . ALA A 1 170 ? 15.751 32.170 -37.513 1.00 41.78 170 ALA A N 1
ATOM 1353 C CA . ALA A 1 170 ? 14.523 32.636 -36.857 1.00 41.78 170 ALA A CA 1
ATOM 1354 C C . ALA A 1 170 ? 14.218 31.918 -35.527 1.00 41.78 170 ALA A C 1
ATOM 1356 O O . ALA A 1 170 ? 13.623 32.509 -34.621 1.00 41.78 170 ALA A O 1
ATOM 1357 N N . ALA A 1 171 ? 14.658 30.665 -35.361 1.00 38.88 171 ALA A N 1
ATOM 1358 C CA . ALA A 1 171 ? 14.381 29.889 -34.147 1.00 38.88 171 ALA A CA 1
ATOM 1359 C C . ALA A 1 171 ? 15.193 30.362 -32.925 1.00 38.88 171 ALA A C 1
ATOM 1361 O O . ALA A 1 171 ? 14.729 30.249 -31.791 1.00 38.88 171 ALA A O 1
ATOM 1362 N N . GLY A 1 172 ? 16.371 30.956 -33.149 1.00 41.09 172 GLY A N 1
ATOM 1363 C CA . GLY A 1 172 ? 17.198 31.538 -32.087 1.00 41.09 172 GLY A CA 1
ATOM 1364 C C . GLY A 1 172 ? 16.613 32.812 -31.466 1.00 41.09 172 GLY A C 1
ATOM 1365 O O . GLY A 1 172 ? 16.897 33.101 -30.312 1.00 41.09 172 GLY A O 1
ATOM 1366 N N . GLU A 1 173 ? 15.761 33.551 -32.183 1.00 42.56 173 GLU A N 1
ATOM 1367 C CA . GLU A 1 173 ? 15.156 34.798 -31.683 1.00 42.56 173 GLU A CA 1
ATOM 1368 C C . GLU A 1 173 ? 13.765 34.580 -31.061 1.00 42.56 173 GLU A C 1
ATOM 1370 O O . GLU A 1 173 ? 13.366 35.317 -30.162 1.00 42.56 173 GLU A O 1
ATOM 1375 N N . GLN A 1 174 ? 13.040 33.526 -31.454 1.00 41.78 174 GLN A N 1
ATOM 1376 C CA . GLN A 1 174 ? 11.731 33.193 -30.869 1.00 41.78 174 GLN A CA 1
ATOM 1377 C C . GLN A 1 174 ? 11.804 32.316 -29.610 1.00 41.78 174 GLN A C 1
ATOM 1379 O O . GLN A 1 174 ? 10.837 32.272 -28.852 1.00 41.78 174 GLN A O 1
ATOM 1384 N N . LEU A 1 175 ? 12.942 31.666 -29.339 1.00 41.97 175 LEU A N 1
ATOM 1385 C CA . LEU A 1 175 ? 13.188 30.961 -28.071 1.00 41.97 175 LEU A CA 1
ATOM 1386 C C . LEU A 1 175 ? 13.624 31.899 -26.927 1.00 41.97 175 LEU A C 1
ATOM 1388 O O . LEU A 1 175 ? 13.585 31.494 -25.767 1.00 41.97 175 LEU A O 1
ATOM 1392 N N . PHE A 1 176 ? 13.974 33.152 -27.241 1.00 37.03 176 PHE A N 1
ATOM 1393 C CA . PHE A 1 176 ? 14.342 34.204 -26.280 1.00 37.03 176 PHE A CA 1
ATOM 1394 C C . PHE A 1 176 ? 13.402 35.425 -26.322 1.00 37.03 176 PHE A C 1
ATOM 1396 O O . PHE A 1 176 ? 13.742 36.495 -25.819 1.00 37.03 176 PHE A O 1
ATOM 1403 N N . GLY A 1 177 ? 12.202 35.275 -26.891 1.00 34.00 177 GLY A N 1
ATOM 1404 C CA . GLY A 1 177 ? 11.147 36.285 -26.803 1.00 34.00 177 GLY A CA 1
ATOM 1405 C C . GLY A 1 177 ? 10.539 36.321 -25.400 1.00 34.00 177 GLY A C 1
ATOM 1406 O O . GLY A 1 177 ? 9.852 35.379 -25.017 1.00 34.00 177 GLY A O 1
ATOM 1407 N N . GLU A 1 178 ? 10.839 37.396 -24.662 1.00 40.69 178 GLU A N 1
ATOM 1408 C CA . GLU A 1 178 ? 10.298 37.831 -23.360 1.00 40.69 178 GLU A CA 1
ATOM 1409 C C . GLU A 1 178 ? 9.398 36.810 -22.640 1.00 40.69 178 GLU A C 1
ATOM 1411 O O . GLU A 1 178 ? 8.166 36.846 -22.703 1.00 40.69 178 GLU A O 1
ATOM 1416 N N . GLN A 1 179 ? 10.035 35.925 -21.868 1.00 36.12 179 GLN A N 1
ATOM 1417 C CA . GLN A 1 179 ? 9.379 35.365 -20.691 1.00 36.12 179 GLN A CA 1
ATOM 1418 C C . GLN A 1 179 ? 8.916 36.544 -19.818 1.00 36.12 179 GLN A C 1
ATOM 1420 O O . GLN A 1 179 ? 9.690 37.494 -19.663 1.00 36.12 179 GLN A O 1
ATOM 1425 N N . PRO A 1 180 ? 7.697 36.530 -19.240 1.00 37.91 180 PRO A N 1
ATOM 1426 C CA . PRO A 1 180 ? 7.378 37.498 -18.200 1.00 37.91 180 PRO A CA 1
ATOM 1427 C C . PRO A 1 180 ? 8.464 37.350 -17.140 1.00 37.91 180 PRO A C 1
ATOM 1429 O O . PRO A 1 180 ? 8.675 36.227 -16.680 1.00 37.91 180 PRO A O 1
ATOM 1432 N N . GLU A 1 181 ? 9.185 38.433 -16.832 1.00 38.03 181 GLU A N 1
ATOM 1433 C CA . GLU A 1 181 ? 10.199 38.449 -15.780 1.00 38.03 181 GLU A CA 1
ATOM 1434 C C . GLU A 1 181 ? 9.587 37.795 -14.540 1.00 38.03 181 GLU A C 1
ATOM 1436 O O . GLU A 1 181 ? 8.769 38.382 -13.830 1.00 38.03 181 GLU A O 1
ATOM 1441 N N . GLN A 1 182 ? 9.949 36.536 -14.299 1.00 39.31 182 GLN A N 1
ATOM 1442 C CA . GLN A 1 182 ? 9.875 35.987 -12.969 1.00 39.31 182 GLN A CA 1
ATOM 1443 C C . GLN A 1 182 ? 10.946 36.766 -12.235 1.00 39.31 182 GLN A C 1
ATOM 1445 O O . GLN A 1 182 ? 12.137 36.495 -12.390 1.00 39.31 182 GLN A O 1
ATOM 1450 N N . THR A 1 183 ? 10.522 37.798 -11.512 1.00 34.56 183 THR A N 1
ATOM 1451 C CA . THR A 1 183 ? 11.338 38.380 -10.462 1.00 34.56 183 THR A CA 1
ATOM 1452 C C . THR A 1 183 ? 11.681 37.216 -9.546 1.00 34.56 183 THR A C 1
ATOM 1454 O O . THR A 1 183 ? 10.838 36.753 -8.780 1.00 34.56 183 THR A O 1
ATOM 1457 N N . LEU A 1 184 ? 12.881 36.662 -9.718 1.00 39.31 184 LEU A N 1
ATOM 1458 C CA . LEU A 1 184 ? 13.532 35.876 -8.689 1.00 39.31 184 LEU A CA 1
ATOM 1459 C C . LEU A 1 184 ? 13.444 36.754 -7.450 1.00 39.31 184 LEU A C 1
ATOM 1461 O O . LEU A 1 184 ? 14.047 37.828 -7.443 1.00 39.31 184 LEU A O 1
ATOM 1465 N N . ASP A 1 185 ? 12.625 36.358 -6.475 1.00 50.16 185 ASP A N 1
ATOM 1466 C CA . ASP A 1 185 ? 12.644 37.002 -5.171 1.00 50.16 185 ASP A CA 1
ATOM 1467 C C . ASP A 1 185 ? 14.113 37.029 -4.747 1.00 50.16 185 ASP A C 1
ATOM 1469 O O . ASP A 1 185 ? 14.768 35.982 -4.669 1.00 50.16 185 ASP A O 1
ATOM 1473 N N . GLU A 1 186 ? 14.659 38.242 -4.632 1.00 48.34 186 GLU A N 1
ATOM 1474 C CA . GLU A 1 186 ? 16.063 38.461 -4.322 1.00 48.34 186 GLU A CA 1
ATOM 1475 C C . GLU A 1 186 ? 16.386 37.671 -3.063 1.00 48.34 186 GLU A C 1
ATOM 1477 O O . GLU A 1 186 ? 15.748 37.827 -2.021 1.00 48.34 186 GLU A O 1
ATOM 1482 N N . TRP A 1 187 ? 17.348 36.767 -3.191 1.00 54.56 187 TRP A N 1
ATOM 1483 C CA . TRP A 1 187 ? 17.696 35.865 -2.115 1.00 54.56 187 TRP A CA 1
ATOM 1484 C C . TRP A 1 187 ? 18.180 36.670 -0.901 1.00 54.56 187 TRP A C 1
ATOM 1486 O O . TRP A 1 187 ? 19.234 37.307 -0.949 1.00 54.56 187 TRP A O 1
ATOM 1496 N N . ASN A 1 188 ? 17.393 36.661 0.177 1.00 64.25 188 ASN A N 1
ATOM 1497 C CA . ASN A 1 188 ? 17.683 37.404 1.396 1.00 64.25 188 ASN A CA 1
ATOM 1498 C C . ASN A 1 188 ? 18.398 36.496 2.411 1.00 64.25 188 ASN A C 1
ATOM 1500 O O . ASN A 1 188 ? 17.781 35.627 3.028 1.00 64.25 188 ASN A O 1
ATOM 1504 N N . GLU A 1 189 ? 19.709 36.694 2.595 1.00 57.06 189 GLU A N 1
ATOM 1505 C CA . GLU A 1 189 ? 20.526 35.921 3.553 1.00 57.06 189 GLU A CA 1
ATOM 1506 C C . GLU A 1 189 ? 19.990 36.042 4.998 1.00 57.06 189 GLU A C 1
ATOM 1508 O O . GLU A 1 189 ? 20.160 35.122 5.797 1.00 57.06 189 GLU A O 1
ATOM 1513 N N . GLU A 1 190 ? 19.290 37.131 5.345 1.00 63.75 190 GLU A N 1
ATOM 1514 C CA . GLU A 1 190 ? 18.752 37.343 6.698 1.00 63.75 190 GLU A CA 1
ATOM 1515 C C . GLU A 1 190 ? 17.658 36.332 7.095 1.00 63.75 190 GLU A C 1
ATOM 1517 O O . GLU A 1 190 ? 17.502 36.038 8.283 1.00 63.75 190 GLU A O 1
ATOM 1522 N N . ASP A 1 191 ? 16.957 35.729 6.126 1.00 59.47 191 ASP A N 1
ATOM 1523 C CA . ASP A 1 191 ? 15.923 34.707 6.368 1.00 59.47 191 ASP A CA 1
ATOM 1524 C C . ASP A 1 191 ? 16.513 33.307 6.654 1.00 59.47 191 ASP A C 1
ATOM 1526 O O . ASP A 1 191 ? 15.792 32.352 6.970 1.00 59.47 191 ASP A O 1
ATOM 1530 N N . HIS A 1 192 ? 17.843 33.176 6.591 1.00 65.19 192 HIS A N 1
ATOM 1531 C CA . HIS A 1 192 ? 18.571 31.917 6.730 1.00 65.19 192 HIS A CA 1
ATOM 1532 C C . HIS A 1 192 ? 19.751 32.026 7.714 1.00 65.19 192 HIS A C 1
ATOM 1534 O O . HIS A 1 192 ? 20.905 31.860 7.315 1.00 65.19 192 HIS A O 1
ATOM 1540 N N . PRO A 1 193 ? 19.497 32.244 9.021 1.00 63.66 193 PRO A N 1
ATOM 1541 C CA . PRO A 1 193 ? 20.555 32.404 10.013 1.00 63.66 193 PRO A CA 1
ATOM 1542 C C . PRO A 1 193 ? 21.476 31.174 10.072 1.00 63.66 193 PRO A C 1
ATOM 1544 O O . PRO A 1 193 ? 21.039 30.038 10.297 1.00 63.66 193 PRO A O 1
ATOM 1547 N N . ARG A 1 194 ? 22.772 31.424 9.868 1.00 72.88 194 ARG A N 1
ATOM 1548 C CA . ARG A 1 194 ? 23.863 30.455 10.011 1.00 72.88 194 ARG A CA 1
ATOM 1549 C C . ARG A 1 194 ? 24.585 30.691 11.332 1.00 7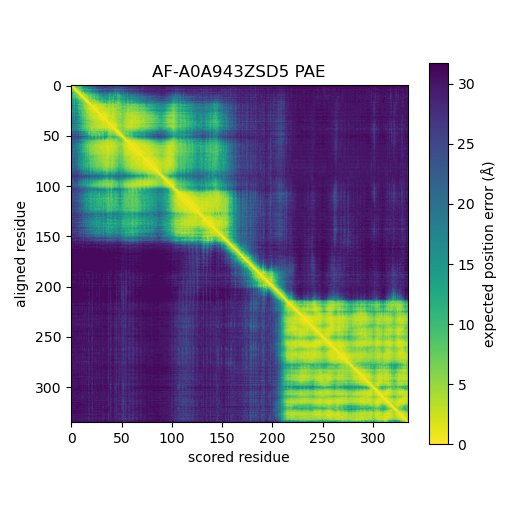2.88 194 ARG A C 1
ATOM 1551 O O . ARG A 1 194 ? 24.666 31.821 11.804 1.00 72.88 194 ARG A O 1
ATOM 1558 N N . ASP A 1 195 ? 25.131 29.625 11.895 1.00 67.44 195 ASP A N 1
ATOM 1559 C CA . ASP A 1 195 ? 26.051 29.724 13.027 1.00 67.44 195 ASP A CA 1
ATOM 1560 C C . ASP A 1 195 ? 27.411 30.264 12.531 1.00 67.44 195 ASP A C 1
ATOM 1562 O O . ASP A 1 195 ? 27.714 30.166 11.338 1.00 67.44 195 ASP A O 1
ATOM 1566 N N . ASP A 1 196 ? 28.263 30.766 13.435 1.00 60.88 196 ASP A N 1
ATOM 1567 C CA . ASP A 1 196 ? 29.570 31.389 13.119 1.00 60.88 196 ASP A CA 1
ATOM 1568 C C . ASP A 1 196 ? 30.534 30.497 12.294 1.00 60.88 196 ASP A C 1
ATOM 1570 O O . ASP A 1 196 ? 31.474 30.996 11.679 1.00 60.88 196 ASP A O 1
ATOM 1574 N N . ASP A 1 197 ? 30.274 29.186 12.213 1.00 60.59 197 ASP A N 1
ATOM 1575 C CA . ASP A 1 197 ? 31.024 28.210 11.406 1.00 60.59 197 ASP A CA 1
ATOM 1576 C C . ASP A 1 197 ? 30.364 27.888 10.038 1.00 60.59 197 ASP A C 1
ATOM 1578 O O . ASP A 1 197 ? 30.684 26.881 9.398 1.00 60.59 197 ASP A O 1
ATOM 1582 N N . GLY A 1 198 ? 29.396 28.693 9.581 1.00 61.03 198 GLY A N 1
ATOM 1583 C CA . GLY A 1 198 ? 28.768 28.590 8.251 1.00 61.03 198 GLY A CA 1
ATOM 1584 C C . GLY A 1 198 ? 27.774 27.432 8.070 1.00 61.03 198 GLY A C 1
ATOM 1585 O O . GLY A 1 198 ? 27.265 27.206 6.966 1.00 61.03 198 GLY A O 1
ATOM 1586 N N . LYS A 1 199 ? 27.461 26.697 9.142 1.00 65.62 199 LYS A N 1
ATOM 1587 C CA . LYS A 1 199 ? 26.429 25.648 9.162 1.00 65.62 199 LYS A CA 1
ATOM 1588 C C . LYS A 1 199 ? 25.068 26.231 9.542 1.00 65.62 199 LYS A C 1
ATOM 1590 O O . LYS A 1 199 ? 24.988 27.158 10.339 1.00 65.62 199 LYS A O 1
ATOM 1595 N N . PHE A 1 200 ? 23.995 25.662 8.991 1.00 57.31 200 PHE A N 1
ATOM 1596 C CA . PHE A 1 200 ? 22.632 25.962 9.439 1.00 57.31 200 PHE A CA 1
ATOM 1597 C C . PHE A 1 200 ? 22.473 25.583 10.917 1.00 57.31 200 PHE A C 1
ATOM 1599 O O . PHE A 1 200 ? 22.831 24.464 11.306 1.00 57.31 200 PHE A O 1
ATOM 1606 N N . GLY A 1 201 ? 21.941 26.504 11.721 1.00 57.34 201 GLY A N 1
ATOM 1607 C CA . GLY A 1 201 ? 21.894 26.353 13.169 1.00 57.34 201 GLY A CA 1
ATOM 1608 C C . GLY A 1 201 ? 21.045 25.190 13.668 1.00 57.34 201 GLY A C 1
ATOM 1609 O O . GLY A 1 201 ? 19.945 24.915 13.181 1.00 57.34 201 GLY A O 1
ATOM 1610 N N . LYS A 1 202 ? 21.545 24.484 14.689 1.00 50.78 202 LYS A N 1
ATOM 1611 C CA . LYS A 1 202 ? 20.804 23.421 15.389 1.00 50.78 202 LYS A CA 1
ATOM 1612 C C . LYS A 1 202 ? 19.813 24.036 16.383 1.00 50.78 202 LYS A C 1
ATOM 1614 O O . LYS A 1 202 ? 20.097 24.153 17.571 1.00 50.78 202 LYS A O 1
ATOM 1619 N N . GLY A 1 203 ? 18.610 24.365 15.918 1.00 37.34 203 GLY A N 1
ATOM 1620 C CA . GLY A 1 203 ? 17.533 24.791 16.814 1.00 37.34 203 GLY A CA 1
ATOM 1621 C C . GLY A 1 203 ? 16.214 25.070 16.106 1.00 37.34 203 GLY A C 1
ATOM 1622 O O . GLY A 1 203 ? 15.974 26.188 15.678 1.00 37.34 203 GLY A O 1
ATOM 1623 N N . GLY A 1 204 ? 15.333 24.067 16.025 1.00 33.56 204 GLY A N 1
ATOM 1624 C CA . GLY A 1 204 ? 13.985 24.275 15.480 1.00 33.56 204 GLY A CA 1
ATOM 1625 C C . GLY A 1 204 ? 13.084 23.050 15.324 1.00 33.56 204 GLY A C 1
ATOM 1626 O O . GLY A 1 204 ? 12.053 23.142 14.669 1.00 33.56 204 GLY A O 1
ATOM 1627 N N . GLY A 1 205 ? 13.421 21.902 15.916 1.00 40.88 205 GLY A N 1
ATOM 1628 C CA . GLY A 1 205 ? 12.501 20.768 15.992 1.00 40.88 205 GLY A CA 1
ATOM 1629 C C . GLY A 1 205 ? 11.397 21.020 17.020 1.00 40.88 205 GLY A C 1
ATOM 1630 O O . GLY A 1 205 ? 11.531 20.613 18.171 1.00 40.88 205 GLY A O 1
ATOM 1631 N N . LYS A 1 206 ? 10.298 21.666 16.613 1.00 30.02 206 LYS A N 1
ATOM 1632 C CA . LYS A 1 206 ? 9.005 21.538 17.300 1.00 30.02 206 LYS A CA 1
ATOM 1633 C C . LYS A 1 206 ? 8.179 20.467 16.596 1.00 30.02 206 LYS A C 1
ATOM 1635 O O . LYS A 1 206 ? 7.690 20.669 15.490 1.00 30.02 206 LYS A O 1
ATOM 1640 N N . ALA A 1 207 ? 7.991 19.337 17.268 1.00 33.56 207 ALA A N 1
ATOM 1641 C CA . ALA A 1 207 ? 6.864 18.464 16.987 1.00 33.56 207 ALA A CA 1
ATOM 1642 C C . ALA A 1 207 ? 5.559 19.131 17.475 1.00 33.56 207 ALA A C 1
ATOM 1644 O O . ALA A 1 207 ? 5.537 19.688 18.572 1.00 33.56 207 ALA A O 1
ATOM 1645 N N . LYS A 1 208 ? 4.495 18.975 16.668 1.00 31.50 208 LYS A N 1
ATOM 1646 C CA . LYS A 1 208 ? 3.076 19.370 16.837 1.00 31.50 208 LYS A CA 1
ATOM 1647 C C . LYS A 1 208 ? 2.713 20.852 16.651 1.00 31.50 208 LYS A C 1
ATOM 1649 O O . LYS A 1 208 ? 2.835 21.647 17.569 1.00 31.50 208 LYS A O 1
ATOM 1654 N N . GLU A 1 209 ? 2.100 21.150 15.505 1.00 25.73 209 GLU A N 1
ATOM 1655 C CA . GLU A 1 209 ? 0.639 21.305 15.369 1.00 25.73 209 GLU A CA 1
ATOM 1656 C C . GLU A 1 209 ? 0.252 21.147 13.885 1.00 25.73 209 GLU A C 1
ATOM 1658 O O . GLU A 1 209 ? 1.042 21.460 12.997 1.00 25.73 209 GLU A O 1
ATOM 1663 N N . GLU A 1 210 ? -0.920 20.574 13.605 1.00 33.53 210 GLU A N 1
ATOM 1664 C CA . GLU A 1 210 ? -1.446 20.395 12.247 1.00 33.53 210 GLU A CA 1
ATOM 1665 C C . GLU A 1 210 ? -1.524 21.746 11.509 1.00 33.53 210 GLU A C 1
ATOM 1667 O O . GLU A 1 210 ? -2.455 22.518 11.723 1.00 33.53 210 GLU A O 1
ATOM 1672 N N . LYS A 1 211 ? -0.601 22.019 10.578 1.00 30.64 211 LYS A N 1
ATOM 1673 C CA . LYS A 1 211 ? -0.824 23.020 9.525 1.00 30.64 211 LYS A CA 1
ATOM 1674 C C . LYS A 1 211 ? -1.770 22.432 8.470 1.00 30.64 211 LYS A C 1
ATOM 1676 O O . LYS A 1 211 ? -1.350 21.931 7.431 1.00 30.64 211 LYS A O 1
ATOM 1681 N N . LYS A 1 212 ? -3.069 22.444 8.774 1.00 39.47 212 LYS A N 1
ATOM 1682 C CA . LYS A 1 212 ? -4.155 22.343 7.787 1.00 39.47 212 LYS A CA 1
ATOM 1683 C C . LYS A 1 212 ? -4.421 23.748 7.238 1.00 39.47 212 LYS A C 1
ATOM 1685 O O . LYS A 1 212 ? -5.161 24.485 7.877 1.00 39.47 212 LYS A O 1
ATOM 1690 N N . SER A 1 213 ? -3.815 24.123 6.108 1.00 42.53 213 SER A N 1
ATOM 1691 C CA . SER A 1 213 ? -4.281 25.292 5.327 1.00 42.53 213 SER A CA 1
ATOM 1692 C C . SER A 1 213 ? -3.682 25.472 3.927 1.00 42.53 213 SER A C 1
ATOM 1694 O O . SER A 1 213 ? -4.219 26.279 3.174 1.00 42.53 213 SER A O 1
ATOM 1696 N N . ASP A 1 214 ? -2.624 24.755 3.533 1.00 47.31 214 ASP A N 1
ATOM 1697 C CA . ASP A 1 214 ? -1.888 25.180 2.322 1.00 47.31 214 ASP A CA 1
ATOM 1698 C C . ASP A 1 214 ? -2.342 24.470 1.027 1.00 47.31 214 ASP A C 1
ATOM 1700 O O . ASP A 1 214 ? -2.301 25.063 -0.041 1.00 47.31 214 ASP A O 1
ATOM 1704 N N . ASN A 1 215 ? -2.921 23.261 1.096 1.00 58.56 215 ASN A N 1
ATOM 1705 C CA . ASN A 1 215 ? -3.407 22.553 -0.109 1.00 58.56 215 ASN A CA 1
ATOM 1706 C C . ASN A 1 215 ? -4.802 23.002 -0.596 1.00 58.56 215 ASN A C 1
ATOM 1708 O O . ASN A 1 215 ? -5.168 22.767 -1.749 1.00 58.56 215 ASN A O 1
ATOM 1712 N N . VAL A 1 216 ? -5.636 23.570 0.282 1.00 64.19 216 VAL A N 1
ATOM 1713 C CA . VAL A 1 216 ? -7.021 23.942 -0.069 1.00 64.19 216 VAL A CA 1
ATOM 1714 C C . VAL A 1 216 ? -7.060 25.316 -0.727 1.00 64.19 216 VAL A C 1
ATOM 1716 O O . VAL A 1 216 ? -7.736 25.479 -1.740 1.00 64.19 216 VAL A O 1
ATOM 1719 N N . SER A 1 217 ? -6.294 26.272 -0.200 1.00 67.06 217 SER A N 1
ATOM 1720 C CA . SER A 1 217 ? -6.143 27.613 -0.773 1.00 67.06 217 SER A CA 1
ATOM 1721 C C . SER A 1 217 ? -5.498 27.565 -2.161 1.00 67.06 217 SER A C 1
ATOM 1723 O O . SER A 1 217 ? -6.001 28.204 -3.082 1.00 67.06 217 SER A O 1
ATOM 1725 N N . GLU A 1 218 ? -4.474 26.729 -2.349 1.00 71.94 218 GLU A N 1
ATOM 1726 C CA . GLU A 1 218 ? -3.855 26.484 -3.656 1.00 71.94 218 GLU A CA 1
ATOM 1727 C C . GLU A 1 218 ? -4.851 25.873 -4.659 1.00 71.94 218 GLU A C 1
ATOM 1729 O O . GLU A 1 218 ? -4.944 26.317 -5.803 1.00 71.94 218 GLU A O 1
ATOM 1734 N N . PHE A 1 219 ? -5.672 24.907 -4.228 1.00 75.88 219 PHE A N 1
ATOM 1735 C CA . PHE A 1 219 ? -6.686 24.286 -5.089 1.00 75.88 219 PHE A CA 1
ATOM 1736 C C . PHE A 1 219 ? -7.838 25.235 -5.460 1.00 75.88 219 PHE A C 1
ATOM 1738 O O . PHE A 1 219 ? -8.372 25.168 -6.569 1.00 75.88 219 PHE A O 1
ATOM 1745 N N . LEU A 1 220 ? -8.264 26.082 -4.524 1.00 77.31 220 LEU A N 1
ATOM 1746 C CA . LEU A 1 220 ? -9.333 27.053 -4.738 1.00 77.31 220 LEU A CA 1
ATOM 1747 C C . LEU A 1 220 ? -8.861 28.260 -5.555 1.00 77.31 220 LEU A C 1
ATOM 1749 O O . LEU A 1 220 ? -9.668 28.861 -6.265 1.00 77.31 220 LEU A O 1
ATOM 1753 N N . GLY A 1 221 ? -7.576 28.612 -5.475 1.00 79.38 221 GLY A N 1
ATOM 1754 C CA . GLY A 1 221 ? -6.997 29.772 -6.142 1.00 79.38 221 GLY A CA 1
ATOM 1755 C C . GLY A 1 221 ? -7.675 31.088 -5.744 1.00 79.38 221 GLY A C 1
ATOM 1756 O O . GLY A 1 221 ? -8.249 31.225 -4.662 1.00 79.38 221 GLY A O 1
ATOM 1757 N N . LYS A 1 222 ? -7.632 32.075 -6.646 1.00 82.50 222 LYS A N 1
ATOM 1758 C CA . LYS A 1 222 ? -8.235 33.399 -6.437 1.00 82.50 222 LYS A CA 1
ATOM 1759 C C . LYS A 1 222 ? -9.750 33.304 -6.205 1.00 82.50 222 LYS A C 1
ATOM 1761 O O . LYS A 1 222 ? -10.464 32.708 -7.011 1.00 82.50 222 LYS A O 1
ATOM 1766 N N . GLU A 1 223 ? -10.233 33.921 -5.129 1.00 84.38 223 GLU A N 1
ATOM 1767 C CA . GLU A 1 223 ? -11.667 34.041 -4.843 1.00 84.38 223 GLU A CA 1
ATOM 1768 C C . GLU A 1 223 ? -12.287 35.170 -5.676 1.00 84.38 223 GLU A C 1
ATOM 1770 O O . GLU A 1 223 ? -11.806 36.306 -5.684 1.00 84.38 223 GLU A O 1
ATOM 1775 N N . PHE A 1 224 ? -13.387 34.863 -6.354 1.00 83.19 224 PHE A N 1
ATOM 1776 C CA . PHE A 1 224 ? -14.220 35.820 -7.065 1.00 83.19 224 PHE A CA 1
ATOM 1777 C C . PHE A 1 224 ? -15.561 35.949 -6.343 1.00 83.19 224 PHE A C 1
ATOM 1779 O O . PHE A 1 224 ? -16.305 34.981 -6.192 1.00 83.19 224 PHE A O 1
ATOM 1786 N N . THR A 1 225 ? -15.883 37.162 -5.901 1.00 79.75 225 THR A N 1
ATOM 1787 C CA . THR A 1 225 ? -17.132 37.469 -5.195 1.00 79.75 225 THR A CA 1
ATOM 1788 C C . THR A 1 225 ? -18.047 38.325 -6.073 1.00 79.75 225 THR A C 1
ATOM 1790 O O . THR A 1 225 ? -17.589 39.077 -6.931 1.00 79.75 225 THR A O 1
ATOM 1793 N N . GLY A 1 226 ? -19.364 38.200 -5.883 1.00 75.00 226 GLY A N 1
ATOM 1794 C CA . GLY A 1 226 ? -20.358 39.063 -6.538 1.00 75.00 226 GLY A CA 1
ATOM 1795 C C . GLY A 1 226 ? -20.946 38.556 -7.860 1.00 75.00 226 GLY A C 1
ATOM 1796 O O . GLY A 1 226 ? -21.863 39.192 -8.368 1.00 75.00 226 GLY A O 1
ATOM 1797 N N . VAL A 1 227 ? -20.500 37.408 -8.379 1.00 81.88 227 VAL A N 1
ATOM 1798 C CA . VAL A 1 227 ? -21.101 36.736 -9.549 1.00 81.88 227 VAL A CA 1
ATOM 1799 C C . VAL A 1 227 ? -21.812 35.448 -9.130 1.00 81.88 227 VAL A C 1
ATOM 1801 O O . VAL A 1 227 ? -21.336 34.737 -8.246 1.00 81.88 227 VAL A O 1
ATOM 1804 N N . LYS A 1 228 ? -22.966 35.140 -9.734 1.00 84.62 228 LYS A N 1
ATOM 1805 C CA . LYS A 1 228 ? -23.778 33.953 -9.399 1.00 84.62 228 LYS A CA 1
ATOM 1806 C C . LYS A 1 228 ? -24.320 33.263 -10.647 1.00 84.62 228 LYS A C 1
ATOM 1808 O O . LYS A 1 228 ? -24.435 33.867 -11.711 1.00 84.62 228 LYS A O 1
ATOM 1813 N N . GLY A 1 229 ? -24.673 31.988 -10.515 1.00 83.69 229 GLY A N 1
ATOM 1814 C CA . GLY A 1 229 ? -25.303 31.210 -11.574 1.00 83.69 229 GLY A CA 1
ATOM 1815 C C . GLY A 1 229 ? -24.444 31.137 -12.839 1.00 83.69 229 GLY A C 1
ATOM 1816 O O . GLY A 1 229 ? -23.284 30.734 -12.793 1.00 83.69 229 GLY A O 1
ATOM 1817 N N . GLN A 1 230 ? -25.025 31.521 -13.976 1.00 83.94 230 GLN A N 1
ATOM 1818 C CA . GLN A 1 230 ? -24.352 31.468 -15.275 1.00 83.94 230 GLN A CA 1
ATOM 1819 C C . GLN A 1 230 ? -23.166 32.439 -15.369 1.00 83.94 230 GLN A C 1
ATOM 1821 O O . GLN A 1 230 ? -22.139 32.091 -15.943 1.00 83.94 230 GLN A O 1
ATOM 1826 N N . GLU A 1 231 ? -23.261 33.617 -14.748 1.00 83.62 231 GLU A N 1
ATOM 1827 C CA . GLU A 1 231 ? -22.188 34.621 -14.769 1.00 83.62 231 GLU A CA 1
ATOM 1828 C C . GLU A 1 231 ? -20.924 34.111 -14.064 1.00 83.62 231 GLU A C 1
ATOM 1830 O O . GLU A 1 231 ? -19.808 34.393 -14.495 1.00 83.62 231 GLU A O 1
ATOM 1835 N N . ALA A 1 232 ? -21.092 33.296 -13.017 1.00 85.12 232 ALA A N 1
ATOM 1836 C CA . ALA A 1 232 ? -19.984 32.632 -12.335 1.00 85.12 232 ALA A CA 1
ATOM 1837 C C . ALA A 1 232 ? -19.298 31.589 -13.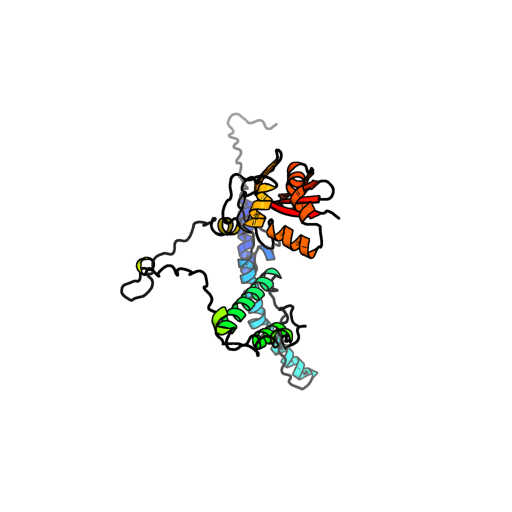234 1.00 85.12 232 ALA A C 1
ATOM 1839 O O . ALA A 1 232 ? -18.072 31.467 -13.224 1.00 85.12 232 ALA A O 1
ATOM 1840 N N . VAL A 1 233 ? -20.077 30.857 -14.039 1.00 84.50 233 VAL A N 1
ATOM 1841 C CA . VAL A 1 233 ? -19.546 29.895 -15.018 1.00 84.50 233 VAL A CA 1
ATOM 1842 C C . VAL A 1 233 ? -18.756 30.625 -16.099 1.00 84.50 233 VAL A C 1
ATOM 1844 O O . VAL A 1 233 ? -17.631 30.230 -16.400 1.00 84.50 233 VAL A O 1
ATOM 1847 N N . ASP A 1 234 ? -19.310 31.702 -16.649 1.00 84.75 234 ASP A N 1
ATOM 1848 C CA . ASP A 1 234 ? -18.681 32.461 -17.730 1.00 84.75 234 ASP A CA 1
ATOM 1849 C C . ASP A 1 234 ? -17.398 33.167 -17.256 1.00 84.75 234 ASP A C 1
ATOM 1851 O O . ASP A 1 234 ? -16.392 33.173 -17.971 1.00 84.75 234 ASP A O 1
ATOM 1855 N N . LEU A 1 235 ? -17.389 33.689 -16.022 1.00 85.38 235 LEU A N 1
ATOM 1856 C CA . LEU A 1 235 ? -16.201 34.285 -15.409 1.00 85.38 235 LEU A CA 1
ATOM 1857 C C . LEU A 1 235 ? -15.072 33.259 -15.255 1.00 85.38 235 LEU A C 1
ATOM 1859 O O . LEU A 1 235 ? -13.951 33.507 -15.697 1.00 85.38 235 LEU A O 1
ATOM 1863 N N . LEU A 1 236 ? -15.362 32.083 -14.691 1.00 85.06 236 LEU A N 1
ATOM 1864 C CA . LEU A 1 236 ? -14.351 31.035 -14.524 1.00 85.06 236 LEU A CA 1
ATOM 1865 C C . LEU A 1 236 ? -13.897 30.448 -15.864 1.00 85.06 236 LEU A C 1
ATOM 1867 O O . LEU A 1 236 ? -12.743 30.057 -15.997 1.00 85.06 236 LEU A O 1
ATOM 1871 N N . MET A 1 237 ? -14.759 30.431 -16.882 1.00 84.12 237 MET A N 1
ATOM 1872 C CA . MET A 1 237 ? -14.380 30.058 -18.249 1.00 84.12 237 MET A CA 1
ATOM 1873 C C . MET A 1 237 ? -13.403 31.052 -18.887 1.00 84.12 237 MET A C 1
ATOM 1875 O O . MET A 1 237 ? -12.559 30.640 -19.689 1.00 84.12 237 MET A O 1
ATOM 1879 N N . LYS A 1 238 ? -13.516 32.342 -18.549 1.00 84.75 238 LYS A N 1
ATOM 1880 C CA . LYS A 1 238 ? -12.621 33.398 -19.030 1.00 84.75 238 LYS A CA 1
ATOM 1881 C C . LYS A 1 238 ? -11.275 33.367 -18.311 1.00 84.75 238 LYS A C 1
ATOM 1883 O O . LYS A 1 238 ? -10.241 33.360 -18.970 1.00 84.75 238 LYS A O 1
ATOM 1888 N N . GLU A 1 239 ? -11.304 33.326 -16.983 1.00 83.06 239 GLU A N 1
ATOM 1889 C CA . GLU A 1 239 ? -10.105 33.383 -16.141 1.00 83.06 239 GLU A CA 1
ATOM 1890 C C . GLU A 1 239 ? -9.363 32.037 -16.086 1.00 83.06 239 GLU A C 1
ATOM 1892 O O . GLU A 1 239 ? -8.153 32.013 -15.887 1.00 83.06 239 GLU A O 1
ATOM 1897 N N . LYS A 1 240 ? -10.066 30.911 -16.296 1.00 85.75 240 LYS A N 1
ATOM 1898 C CA . LYS A 1 240 ? -9.539 29.532 -16.239 1.00 85.75 240 LYS A CA 1
ATOM 1899 C C . LYS A 1 240 ? -8.770 29.205 -14.950 1.00 85.75 240 LYS A C 1
ATOM 1901 O O . LYS A 1 240 ? -7.860 28.380 -14.964 1.00 85.75 240 LYS A O 1
ATOM 1906 N N . GLN A 1 241 ? -9.126 29.852 -13.845 1.00 84.38 241 GLN A N 1
ATOM 1907 C CA . GLN A 1 241 ? -8.564 29.624 -12.516 1.00 84.38 241 GLN A CA 1
ATOM 1908 C C . GLN A 1 241 ? -9.488 30.208 -11.443 1.00 84.38 241 GLN A C 1
ATOM 1910 O O . GLN A 1 241 ? -10.371 31.008 -11.753 1.00 84.38 241 GLN A O 1
ATOM 1915 N N . GLY A 1 242 ? -9.256 29.837 -10.184 1.00 86.94 242 GLY A N 1
ATOM 1916 C CA . GLY A 1 242 ? -9.964 30.393 -9.033 1.00 86.94 242 GLY A CA 1
ATOM 1917 C C . GLY A 1 242 ? -11.293 29.711 -8.698 1.00 86.94 242 GLY A C 1
ATOM 1918 O O . GLY A 1 242 ? -11.646 28.653 -9.236 1.00 86.94 242 GLY A O 1
ATOM 1919 N N . HIS A 1 243 ? -12.038 30.341 -7.792 1.00 90.00 243 HIS A N 1
ATOM 1920 C CA . HIS A 1 243 ? -13.336 29.868 -7.325 1.00 90.00 243 HIS A CA 1
ATOM 1921 C C . HIS A 1 243 ? -14.310 31.016 -7.065 1.00 90.00 243 HIS A C 1
ATOM 1923 O O . HIS A 1 243 ? -13.916 32.143 -6.778 1.00 90.00 243 HIS A O 1
ATOM 1929 N N . VAL A 1 244 ? -15.600 30.706 -7.149 1.00 88.25 244 VAL A N 1
ATOM 1930 C CA . VAL A 1 244 ? -16.709 31.598 -6.817 1.00 88.25 244 VAL A CA 1
ATOM 1931 C C . VAL A 1 244 ? -17.470 30.994 -5.646 1.00 88.25 244 VAL A C 1
ATOM 1933 O O . VAL A 1 244 ? -18.082 29.928 -5.775 1.00 88.25 244 VAL A O 1
ATOM 1936 N N . LYS A 1 245 ? -17.451 31.692 -4.513 1.00 86.69 245 LYS A N 1
ATOM 1937 C CA . LYS A 1 245 ? -18.156 31.278 -3.302 1.00 86.69 245 LYS A CA 1
ATOM 1938 C C . LYS A 1 245 ? -19.662 31.514 -3.429 1.00 86.69 245 LYS A C 1
ATOM 1940 O O . LYS A 1 245 ? -20.092 32.602 -3.813 1.00 86.69 245 LYS A O 1
ATOM 1945 N N . GLY A 1 246 ? -20.471 30.506 -3.109 1.00 84.00 246 GLY A N 1
ATOM 1946 C CA . GLY A 1 246 ? -21.932 30.572 -3.190 1.00 84.00 246 GLY A CA 1
ATOM 1947 C C . GLY A 1 246 ? -22.451 30.880 -4.597 1.00 84.00 246 GLY A C 1
ATOM 1948 O O . GLY A 1 246 ? -23.428 31.619 -4.752 1.00 84.00 246 GLY A O 1
ATOM 1949 N N . ALA A 1 247 ? -21.780 30.342 -5.620 1.00 87.25 247 ALA A N 1
ATOM 1950 C CA . ALA A 1 247 ? -22.171 30.491 -7.019 1.00 87.25 247 ALA A CA 1
ATOM 1951 C C . ALA A 1 247 ? -23.605 30.003 -7.272 1.00 87.25 247 ALA A C 1
ATOM 1953 O O . ALA A 1 247 ? -24.321 30.597 -8.078 1.00 87.25 247 ALA A O 1
ATOM 1954 N N . PHE A 1 248 ? -24.031 28.960 -6.557 1.00 86.44 248 PHE A N 1
ATOM 1955 C CA . PHE A 1 248 ? -25.408 28.469 -6.548 1.00 86.44 248 PHE A CA 1
ATOM 1956 C C . PHE A 1 248 ? -25.902 28.363 -5.111 1.00 86.44 248 PHE A C 1
ATOM 1958 O O . PHE A 1 248 ? -25.125 28.052 -4.211 1.00 86.44 248 PHE A O 1
ATOM 1965 N N . THR A 1 249 ? -27.192 28.588 -4.879 1.00 82.12 249 THR A N 1
ATOM 1966 C CA . THR A 1 249 ? -27.772 28.487 -3.536 1.00 82.12 249 THR A CA 1
ATOM 1967 C C . THR A 1 249 ? -29.049 27.661 -3.556 1.00 82.12 249 THR A C 1
ATOM 1969 O O . THR A 1 249 ? -29.908 27.813 -4.424 1.00 82.12 249 THR A O 1
ATOM 1972 N N . ARG A 1 250 ? -29.185 26.750 -2.587 1.00 81.38 250 ARG A N 1
ATOM 1973 C CA . ARG A 1 250 ? -30.341 25.854 -2.483 1.00 81.38 250 ARG A CA 1
ATOM 1974 C C . ARG A 1 250 ? -30.816 25.743 -1.040 1.00 81.38 250 ARG A C 1
ATOM 1976 O O . ARG A 1 250 ? -30.017 25.668 -0.118 1.00 81.38 250 ARG A O 1
ATOM 1983 N N . LYS A 1 251 ? -32.134 25.666 -0.838 1.00 76.06 251 LYS A N 1
ATOM 1984 C CA . LYS A 1 251 ? -32.738 25.602 0.507 1.00 76.06 251 LYS A CA 1
ATOM 1985 C C . LYS A 1 251 ? -32.380 24.330 1.287 1.00 76.06 251 LYS A C 1
ATOM 1987 O O . LYS A 1 251 ? -32.323 24.384 2.508 1.00 76.06 251 LYS A O 1
ATOM 1992 N N . ASP A 1 252 ? -32.132 23.223 0.590 1.00 81.38 252 ASP A N 1
ATOM 1993 C CA . ASP A 1 252 ? -31.931 21.907 1.215 1.00 81.38 252 ASP A CA 1
ATOM 1994 C C . ASP A 1 252 ? -30.478 21.654 1.649 1.00 81.38 252 ASP A C 1
ATOM 1996 O O . ASP A 1 252 ? -30.243 20.995 2.657 1.00 81.38 252 ASP A O 1
ATOM 2000 N N . ILE A 1 253 ? -29.506 22.159 0.879 1.00 80.81 253 ILE A N 1
ATOM 2001 C CA . ILE A 1 253 ? -28.066 21.902 1.080 1.00 80.81 253 ILE A CA 1
ATOM 2002 C C . ILE A 1 253 ? -27.244 23.179 1.299 1.00 80.81 253 ILE A C 1
ATOM 2004 O O . ILE A 1 253 ? -26.064 23.087 1.608 1.00 80.81 253 ILE A O 1
ATOM 2008 N N . GLY A 1 254 ? -27.842 24.365 1.178 1.00 83.12 254 GLY A N 1
ATOM 2009 C CA . GLY A 1 254 ? -27.168 25.647 1.383 1.00 83.12 254 GLY A CA 1
ATOM 2010 C C . GLY A 1 254 ? -26.419 26.157 0.151 1.00 83.12 254 GLY A C 1
ATOM 2011 O O . GLY A 1 254 ? -26.796 25.877 -0.993 1.00 83.12 254 GLY A O 1
ATOM 2012 N N . ASP A 1 255 ? -25.381 26.947 0.406 1.00 87.31 255 ASP A N 1
ATOM 2013 C CA . ASP A 1 255 ? -24.556 27.576 -0.621 1.00 87.31 255 ASP A CA 1
ATOM 2014 C C . ASP A 1 255 ? -23.589 26.554 -1.235 1.00 87.31 255 ASP A C 1
ATOM 2016 O O . ASP A 1 255 ? -23.053 25.677 -0.555 1.00 87.31 255 ASP A O 1
ATOM 2020 N N . ILE A 1 256 ? -23.410 26.635 -2.550 1.00 88.31 256 ILE A N 1
ATOM 2021 C CA . ILE A 1 256 ? -22.556 25.748 -3.335 1.00 88.31 256 ILE A CA 1
ATOM 2022 C C . ILE A 1 256 ? -21.557 26.608 -4.093 1.00 88.31 256 ILE A C 1
ATOM 2024 O O . ILE A 1 256 ? -21.926 27.463 -4.906 1.00 88.31 256 ILE A O 1
ATOM 2028 N N . ASP A 1 257 ? -20.289 26.323 -3.863 1.00 90.25 257 ASP A N 1
ATOM 2029 C CA . ASP A 1 257 ? -19.172 26.983 -4.507 1.00 90.25 257 ASP A CA 1
ATOM 2030 C C . ASP A 1 257 ? -18.937 26.393 -5.901 1.00 90.25 257 ASP A C 1
ATOM 2032 O O . ASP A 1 257 ? -19.077 25.187 -6.148 1.00 90.25 257 ASP A O 1
ATOM 2036 N N . LEU A 1 258 ? -18.555 27.253 -6.838 1.00 89.69 258 LEU A N 1
ATOM 2037 C CA . LEU A 1 258 ? -18.107 26.840 -8.159 1.00 89.69 258 LEU A CA 1
ATOM 2038 C C . LEU A 1 258 ? -16.598 27.039 -8.238 1.00 89.69 258 LEU A C 1
ATOM 2040 O O . LEU A 1 258 ? -16.109 28.158 -8.140 1.00 89.69 258 LEU A O 1
ATOM 2044 N N . VAL A 1 259 ? -15.859 25.951 -8.426 1.00 90.94 259 VAL A N 1
ATOM 2045 C CA . VAL A 1 259 ? -14.393 25.965 -8.478 1.00 90.94 259 VAL A CA 1
ATOM 2046 C C . VAL A 1 259 ? -13.951 25.600 -9.891 1.00 90.94 259 VAL A C 1
ATOM 2048 O O . VAL A 1 259 ? -14.484 24.649 -10.477 1.00 90.94 259 VAL A O 1
ATOM 2051 N N . TRP A 1 260 ? -12.970 26.323 -10.441 1.00 88.06 260 TRP A N 1
ATOM 2052 C CA . TRP A 1 260 ? -12.357 25.934 -11.713 1.00 88.06 260 TRP A CA 1
ATOM 2053 C C . TRP A 1 260 ? -11.746 24.532 -11.609 1.00 88.06 260 TRP A C 1
ATOM 2055 O O . TRP A 1 260 ? -12.072 23.643 -12.396 1.00 88.06 260 TRP A O 1
ATOM 2065 N N . GLY A 1 261 ? -10.959 24.312 -10.557 1.00 86.06 261 GLY A N 1
ATOM 2066 C CA . GLY A 1 261 ? -10.450 23.008 -10.161 1.00 86.06 261 GLY A CA 1
ATOM 2067 C C . GLY A 1 261 ? -9.336 22.511 -11.075 1.00 86.06 261 GLY A C 1
ATOM 2068 O O . GLY A 1 261 ? -8.515 23.284 -11.559 1.00 86.06 261 GLY A O 1
ATOM 2069 N N . ASN A 1 262 ? -9.293 21.199 -11.286 1.00 81.44 262 ASN A N 1
ATOM 2070 C CA . ASN A 1 262 ? -8.235 20.526 -12.034 1.00 81.44 262 ASN A CA 1
ATOM 2071 C C . ASN A 1 262 ? -8.811 19.407 -12.917 1.00 81.44 262 ASN A C 1
ATOM 2073 O O . ASN A 1 262 ? -10.022 19.296 -13.102 1.00 81.44 262 ASN A O 1
ATOM 2077 N N . GLU A 1 263 ? -7.954 18.541 -13.455 1.00 78.62 263 GLU A N 1
ATOM 2078 C CA . GLU A 1 263 ? -8.387 17.452 -14.338 1.00 78.62 263 GLU A CA 1
ATOM 2079 C C . GLU A 1 263 ? -9.280 16.399 -13.665 1.00 78.62 263 GLU A C 1
ATOM 2081 O O . GLU A 1 263 ? -9.936 15.623 -14.359 1.00 78.62 263 GLU A O 1
ATOM 2086 N N . SER A 1 264 ? -9.320 16.355 -12.332 1.00 78.00 264 SER A N 1
ATOM 2087 C CA . SER A 1 264 ? -10.060 15.352 -11.557 1.00 78.00 264 SER A CA 1
ATOM 2088 C C . SER A 1 264 ? -11.388 15.860 -10.991 1.00 78.00 264 SER A C 1
ATOM 2090 O O . SER A 1 264 ? -12.274 15.051 -10.721 1.00 78.00 264 SER A O 1
ATOM 2092 N N . LYS A 1 265 ? -11.532 17.173 -10.770 1.00 83.06 265 LYS A N 1
ATOM 2093 C CA . LYS A 1 265 ? -12.701 17.779 -10.109 1.00 83.06 265 LYS A CA 1
ATOM 2094 C C . LYS A 1 265 ? -12.876 19.252 -10.473 1.00 83.06 265 LYS A C 1
ATOM 2096 O O . LYS A 1 265 ? -11.893 19.946 -10.716 1.00 83.06 265 LYS A O 1
ATOM 2101 N N . GLY A 1 266 ? -14.120 19.728 -10.446 1.00 86.62 266 GLY A N 1
ATOM 2102 C CA . GLY A 1 266 ? -14.477 21.115 -10.754 1.00 86.62 266 GLY A CA 1
ATOM 2103 C C . GLY A 1 266 ? -14.823 21.338 -12.227 1.00 86.62 266 GLY A C 1
ATOM 2104 O O . GLY A 1 266 ? -15.036 20.393 -12.994 1.00 86.62 266 GLY A O 1
ATOM 2105 N N . LEU A 1 267 ? -14.901 22.605 -12.631 1.00 86.00 267 LEU A N 1
ATOM 2106 C CA . LEU A 1 267 ? -15.335 22.995 -13.974 1.00 86.00 267 LEU A CA 1
ATOM 2107 C C . LEU A 1 267 ? -14.375 22.508 -15.076 1.00 86.00 267 LEU A C 1
ATOM 2109 O O . LEU A 1 267 ? -14.832 22.032 -16.118 1.00 86.00 267 LEU A O 1
ATOM 2113 N N . ALA A 1 268 ? -13.063 22.537 -14.826 1.00 85.38 268 ALA A N 1
ATOM 2114 C CA . ALA A 1 268 ? -12.034 22.045 -15.742 1.00 85.38 268 ALA A CA 1
ATOM 2115 C C . ALA A 1 268 ? -12.224 20.553 -16.071 1.00 85.38 268 ALA A C 1
ATOM 2117 O O . ALA A 1 268 ? -12.228 20.161 -17.243 1.00 85.38 268 ALA A O 1
ATOM 2118 N N . HIS A 1 269 ? -12.478 19.731 -15.047 1.00 84.62 269 HIS A N 1
ATOM 2119 C CA . HIS A 1 269 ? -12.792 18.313 -15.208 1.00 84.62 269 HIS A CA 1
ATOM 2120 C C . HIS A 1 269 ? -14.056 18.093 -16.049 1.00 84.62 269 HIS A C 1
ATOM 2122 O O . HIS A 1 269 ? -14.054 17.258 -16.957 1.00 84.62 269 HIS A O 1
ATOM 2128 N N . ILE A 1 270 ? -15.125 18.861 -15.794 1.00 85.50 270 ILE A N 1
ATOM 2129 C CA . ILE A 1 270 ? -16.371 18.778 -16.572 1.00 85.50 270 ILE A CA 1
ATOM 2130 C C . ILE A 1 270 ? -16.067 19.028 -18.051 1.00 85.50 270 ILE A C 1
ATOM 2132 O O . ILE A 1 270 ? -16.411 18.204 -18.895 1.00 85.50 270 ILE A O 1
ATOM 2136 N N . ILE A 1 271 ? -15.369 20.116 -18.376 1.00 85.25 271 ILE A N 1
ATOM 2137 C CA . ILE A 1 271 ? -15.050 20.485 -19.761 1.00 85.25 271 ILE A CA 1
ATOM 2138 C C . ILE A 1 271 ? -14.229 19.392 -20.452 1.00 85.25 271 ILE A C 1
ATOM 2140 O O . ILE A 1 271 ? -14.594 18.971 -21.553 1.00 85.25 271 ILE A O 1
ATOM 2144 N N . LYS A 1 272 ? -13.154 18.915 -19.809 1.00 84.94 272 LYS A N 1
ATOM 2145 C CA . LYS A 1 272 ? -12.275 17.866 -20.351 1.00 84.94 272 LYS A CA 1
ATOM 2146 C C . LYS A 1 272 ? -13.076 16.600 -20.665 1.00 84.94 272 LYS A C 1
ATOM 2148 O O . LYS A 1 272 ? -13.119 16.157 -21.813 1.00 84.94 272 LYS A O 1
ATOM 2153 N N . ARG A 1 273 ? -13.834 16.102 -19.683 1.00 83.06 273 ARG A N 1
ATOM 2154 C CA . ARG A 1 273 ? -14.633 14.877 -19.820 1.00 83.06 273 ARG A CA 1
ATOM 2155 C C . ARG A 1 273 ? -15.734 15.007 -20.878 1.00 83.06 273 ARG A C 1
ATOM 2157 O O . ARG A 1 273 ? -16.014 14.037 -21.583 1.00 83.06 273 ARG A O 1
ATOM 2164 N N . ARG A 1 274 ? -16.373 16.179 -21.026 1.00 84.44 274 ARG A N 1
ATOM 2165 C CA . ARG A 1 274 ? -17.406 16.396 -22.064 1.00 84.44 274 ARG A CA 1
ATOM 2166 C C . ARG A 1 274 ? -16.827 16.493 -23.473 1.00 84.44 274 ARG A C 1
ATOM 2168 O O . ARG A 1 274 ? -17.480 16.021 -24.402 1.00 84.44 274 ARG A O 1
ATOM 2175 N N . LYS A 1 275 ? -15.621 17.048 -23.639 1.00 80.56 275 LYS A N 1
ATOM 2176 C CA . LYS A 1 275 ? -14.911 17.038 -24.929 1.00 80.56 275 LYS A CA 1
ATOM 2177 C C . LYS A 1 275 ? -14.561 15.612 -25.356 1.00 80.56 275 LYS A C 1
ATOM 2179 O O . LYS A 1 275 ? -14.846 15.239 -26.489 1.00 80.56 275 LYS A O 1
ATOM 2184 N N . GLU A 1 276 ? -14.041 14.802 -24.434 1.00 81.38 276 GLU A N 1
ATOM 2185 C CA . GLU A 1 276 ? -13.707 13.389 -24.680 1.00 81.38 276 GLU A CA 1
ATOM 2186 C C . GLU A 1 276 ? -14.947 12.553 -25.034 1.00 81.38 276 GLU A C 1
ATOM 2188 O O . GLU A 1 276 ? -14.938 11.771 -25.981 1.00 81.38 276 GLU A O 1
ATOM 2193 N N . THR A 1 277 ? -16.052 12.761 -24.313 1.00 74.31 277 THR A N 1
ATOM 2194 C CA . THR A 1 277 ? -17.317 12.031 -24.525 1.00 74.31 277 THR A CA 1
ATOM 2195 C C . THR A 1 277 ? -18.195 12.606 -25.644 1.00 74.31 277 THR A C 1
ATOM 2197 O O . THR A 1 277 ? -19.299 12.108 -25.862 1.00 74.31 277 THR A O 1
ATOM 2200 N N . LYS A 1 278 ? -17.728 13.641 -26.363 1.00 77.31 278 LYS A N 1
ATOM 2201 C CA . LYS A 1 278 ? -18.451 14.339 -27.449 1.00 77.31 278 LYS A CA 1
ATOM 2202 C C . LYS A 1 278 ? -19.850 14.845 -27.052 1.00 77.31 278 LYS A C 1
ATOM 2204 O O . LYS A 1 278 ? -20.747 14.944 -27.888 1.00 77.31 278 LYS A O 1
ATOM 2209 N N . GLN A 1 279 ? -20.052 15.181 -25.779 1.00 74.88 279 GLN A N 1
ATOM 2210 C CA . GLN A 1 279 ? -21.327 15.704 -25.277 1.00 74.88 279 GLN A CA 1
ATOM 2211 C C . GLN A 1 279 ? -21.450 17.222 -25.534 1.00 74.88 279 GLN A C 1
ATOM 2213 O O . GLN A 1 279 ? -20.443 17.935 -25.533 1.00 74.88 279 GLN A O 1
ATOM 2218 N N . PRO A 1 280 ? -22.672 17.765 -25.720 1.00 76.44 280 PRO A N 1
ATOM 2219 C CA . PRO A 1 280 ? -22.870 19.188 -25.989 1.00 76.44 280 PRO A CA 1
ATOM 2220 C C . PRO A 1 280 ? -22.594 20.036 -24.735 1.00 76.44 280 PRO A C 1
ATOM 2222 O O . PRO A 1 280 ? -23.481 20.263 -23.907 1.00 76.44 280 PRO A O 1
ATOM 2225 N N . LEU A 1 281 ? -21.355 20.526 -24.621 1.00 75.75 281 LEU A N 1
ATOM 2226 C CA . LEU A 1 281 ? -20.865 21.314 -23.485 1.00 75.75 281 LEU A CA 1
ATOM 2227 C C . LEU A 1 281 ? -21.644 22.623 -23.301 1.00 75.75 281 LEU A C 1
ATOM 2229 O O . LEU A 1 281 ? -22.083 22.916 -22.194 1.00 75.75 281 LEU A O 1
ATOM 2233 N N . GLY A 1 282 ? -21.890 23.368 -24.384 1.00 72.00 282 GLY A N 1
ATOM 2234 C CA . GLY A 1 282 ? -22.589 24.658 -24.310 1.00 72.00 282 GLY A CA 1
ATOM 2235 C C . GLY A 1 282 ? -23.990 24.548 -23.697 1.00 72.00 282 GLY A C 1
ATOM 2236 O O . GLY A 1 282 ? -24.334 25.317 -22.808 1.00 72.00 282 GLY A O 1
ATOM 2237 N N . LYS A 1 283 ? -24.761 23.521 -24.088 1.00 76.75 283 LYS A N 1
ATOM 2238 C CA . LYS A 1 283 ? -26.110 23.260 -23.547 1.00 76.75 283 LYS A CA 1
ATOM 2239 C C . LYS A 1 283 ? -26.107 22.748 -22.105 1.00 76.75 283 LYS A C 1
ATOM 2241 O O . LYS A 1 283 ? -27.147 22.793 -21.449 1.00 76.75 283 LYS A O 1
ATOM 2246 N N . LEU A 1 284 ? -24.991 22.173 -21.650 1.00 77.94 284 LEU A N 1
ATOM 2247 C CA . LEU A 1 284 ? -24.837 21.696 -20.277 1.00 77.94 284 LEU A CA 1
ATOM 2248 C C . LEU A 1 284 ? -24.516 22.867 -19.355 1.00 77.94 284 LEU A C 1
ATOM 2250 O O . LEU A 1 284 ? -25.226 23.053 -18.372 1.00 77.94 284 LEU A O 1
ATOM 2254 N N . LEU A 1 285 ? -23.513 23.670 -19.723 1.00 78.94 285 LEU A N 1
ATOM 2255 C CA . LEU A 1 285 ? -23.091 24.845 -18.964 1.00 78.94 285 LEU A CA 1
ATOM 2256 C C . LEU A 1 285 ? -24.239 25.845 -18.816 1.00 78.94 285 LEU A C 1
ATOM 2258 O O . LEU A 1 285 ? -24.546 26.217 -17.693 1.00 78.94 285 LEU A O 1
ATOM 2262 N N . SER A 1 286 ? -24.960 26.149 -19.903 1.00 79.56 286 SER A N 1
ATOM 2263 C CA . SER A 1 286 ? -26.111 27.068 -19.875 1.00 79.56 286 SER A CA 1
ATOM 2264 C C . SER A 1 286 ? -27.273 26.594 -18.999 1.00 79.56 286 SER A C 1
ATOM 2266 O O . SER A 1 286 ? -28.150 27.367 -18.638 1.00 79.56 286 SER A O 1
ATOM 2268 N N . SER A 1 287 ? -27.342 25.292 -18.729 1.00 81.38 287 SER A N 1
ATOM 2269 C CA . SER A 1 287 ? -28.388 24.687 -17.903 1.00 81.38 287 SER A CA 1
ATOM 2270 C C . SER A 1 287 ? -27.905 24.312 -16.513 1.00 81.38 287 SER A C 1
ATOM 2272 O O . SER A 1 287 ? -28.669 23.735 -15.748 1.00 81.38 287 SER A O 1
ATOM 2274 N N . LEU A 1 288 ? -26.632 24.561 -16.204 1.00 83.69 288 LEU A N 1
ATOM 2275 C CA . LEU A 1 288 ? -26.006 24.080 -14.983 1.00 83.69 288 LEU A CA 1
ATOM 2276 C C . LEU A 1 288 ? -26.676 24.697 -13.756 1.00 83.69 288 LEU A C 1
ATOM 2278 O O . LEU A 1 288 ? -26.965 23.981 -12.803 1.00 83.69 288 LEU A O 1
ATOM 2282 N N . THR A 1 289 ? -27.023 25.983 -13.841 1.00 84.94 289 THR A N 1
ATOM 2283 C CA . THR A 1 289 ? -27.821 26.692 -12.835 1.00 84.94 289 THR A CA 1
ATOM 2284 C C . THR A 1 289 ? -29.150 25.990 -12.580 1.00 84.94 289 THR A C 1
ATOM 2286 O O . THR A 1 289 ? -29.448 25.636 -11.444 1.00 84.94 289 THR A O 1
ATOM 2289 N N . ASP A 1 290 ? -29.914 25.695 -13.635 1.00 83.94 290 ASP A N 1
ATOM 2290 C CA . ASP A 1 290 ? -31.199 25.004 -13.500 1.00 83.94 290 ASP A CA 1
ATOM 2291 C C . ASP A 1 290 ? -31.039 23.592 -12.926 1.00 83.94 290 ASP A C 1
ATOM 2293 O O . ASP A 1 290 ? -31.853 23.167 -12.111 1.00 83.94 290 ASP A O 1
ATOM 2297 N N . VAL A 1 291 ? -29.997 22.858 -13.329 1.00 84.44 291 VAL A N 1
ATOM 2298 C CA . VAL A 1 291 ? -29.742 21.505 -12.820 1.00 84.44 291 VAL A CA 1
ATOM 2299 C C . VAL A 1 291 ? -29.458 21.546 -11.323 1.00 84.44 291 VAL A C 1
ATOM 2301 O O . VAL A 1 291 ? -30.060 20.777 -10.582 1.00 84.44 291 VAL A O 1
ATOM 2304 N N . VAL A 1 292 ? -28.587 22.448 -10.869 1.00 84.75 292 VAL A N 1
ATOM 2305 C CA . VAL A 1 292 ? -28.178 22.537 -9.461 1.00 84.75 292 VAL A CA 1
ATOM 2306 C C . VAL A 1 292 ? -29.309 23.082 -8.576 1.00 84.75 292 VAL A C 1
ATOM 2308 O O . VAL A 1 292 ? -29.568 22.538 -7.499 1.00 84.75 292 VAL A O 1
ATOM 2311 N N . GLU A 1 293 ? -30.030 24.107 -9.034 1.00 82.81 293 GLU A N 1
ATOM 2312 C CA . GLU A 1 293 ? -31.065 24.777 -8.236 1.00 82.81 293 GLU A CA 1
ATOM 2313 C C . GLU A 1 293 ? -32.423 24.060 -8.261 1.00 82.81 293 GLU A C 1
ATOM 2315 O O . GLU A 1 293 ? -33.131 24.071 -7.253 1.00 82.81 293 GLU A O 1
ATOM 2320 N N . LYS A 1 294 ? -32.804 23.435 -9.386 1.00 83.31 294 LYS A N 1
ATOM 2321 C CA . LYS A 1 294 ? -34.155 22.870 -9.598 1.00 83.31 294 LYS A CA 1
ATOM 2322 C C . LYS A 1 294 ? -34.191 21.347 -9.716 1.00 83.31 294 LYS A C 1
ATOM 2324 O O . LYS A 1 294 ? -35.276 20.792 -9.873 1.00 83.31 294 LYS A O 1
ATOM 2329 N N . GLY A 1 295 ? -33.045 20.667 -9.688 1.00 83.00 295 GLY A N 1
ATOM 2330 C CA . GLY A 1 295 ? -32.996 19.208 -9.776 1.00 83.00 295 GLY A CA 1
ATOM 2331 C C . GLY A 1 295 ? -33.431 18.490 -8.502 1.00 83.00 295 GLY A C 1
ATOM 2332 O O . GLY A 1 295 ? -33.367 19.042 -7.404 1.00 83.00 295 GLY A O 1
ATOM 2333 N N . ASP A 1 296 ? -33.827 17.232 -8.632 1.00 83.38 296 ASP A N 1
ATOM 2334 C CA . ASP A 1 296 ? -34.170 16.366 -7.509 1.00 83.38 296 ASP A CA 1
ATOM 2335 C C . ASP A 1 296 ? -32.898 15.895 -6.799 1.00 83.38 296 ASP A C 1
ATOM 2337 O O . ASP A 1 296 ? -31.969 15.388 -7.435 1.00 83.38 296 ASP A O 1
ATOM 2341 N N . LEU A 1 297 ? -32.850 16.090 -5.480 1.00 83.62 297 LEU A N 1
ATOM 2342 C CA . LEU A 1 297 ? -31.705 15.744 -4.643 1.00 83.62 297 LEU A CA 1
ATOM 2343 C C . LEU A 1 297 ? -31.778 14.275 -4.213 1.00 83.62 297 LEU A C 1
ATOM 2345 O O . LEU A 1 297 ? -32.768 13.833 -3.631 1.00 83.62 297 LEU A O 1
ATOM 2349 N N . SER A 1 298 ? -30.690 13.543 -4.416 1.00 82.56 298 SER A N 1
ATOM 2350 C CA . SER A 1 298 ? -30.475 12.192 -3.905 1.00 82.56 298 SER A CA 1
ATOM 2351 C C . SER A 1 298 ? -29.149 12.095 -3.153 1.00 82.56 298 SER A C 1
ATOM 2353 O O . SER A 1 298 ? -28.153 12.720 -3.521 1.00 82.56 298 SER A O 1
ATOM 2355 N N . PHE A 1 299 ? -29.119 11.289 -2.093 1.00 78.75 299 PHE A N 1
ATOM 2356 C CA . PHE A 1 299 ? -27.907 11.045 -1.312 1.00 78.75 299 PHE A CA 1
ATOM 2357 C C . PHE A 1 299 ? -27.102 9.899 -1.927 1.00 78.75 299 PHE A C 1
ATOM 2359 O O . PHE A 1 299 ? -27.593 8.775 -2.038 1.00 78.75 299 PHE A O 1
ATOM 2366 N N . ALA A 1 300 ? -25.855 10.178 -2.301 1.00 73.25 300 ALA A N 1
ATOM 2367 C CA . ALA A 1 300 ? -24.952 9.200 -2.893 1.00 73.25 300 ALA A CA 1
ATOM 2368 C C . ALA A 1 300 ? -24.051 8.523 -1.846 1.00 73.25 300 ALA A C 1
ATOM 2370 O O . ALA A 1 300 ? -23.885 8.986 -0.711 1.00 73.25 300 ALA A O 1
ATOM 2371 N N . LYS A 1 301 ? -23.399 7.421 -2.241 1.00 64.81 301 LYS A N 1
ATOM 2372 C CA . LYS A 1 301 ? -22.387 6.747 -1.407 1.00 64.81 301 LYS A CA 1
ATOM 2373 C C . LYS A 1 301 ? -21.234 7.716 -1.094 1.00 64.81 301 LYS A C 1
ATOM 2375 O O . LYS A 1 301 ? -20.805 8.468 -1.963 1.00 64.81 301 LYS A O 1
ATOM 2380 N N . LYS A 1 302 ? -20.700 7.650 0.134 1.00 63.47 302 LYS A N 1
ATOM 2381 C CA . LYS A 1 302 ? -19.638 8.532 0.678 1.00 63.47 302 LYS A CA 1
ATOM 2382 C C . LYS A 1 302 ? -20.060 9.980 0.998 1.00 63.47 302 LYS A C 1
ATOM 2384 O O . LYS A 1 302 ? -19.194 10.831 1.158 1.00 63.47 302 LYS A O 1
ATOM 2389 N N . GLY A 1 303 ? -21.360 10.257 1.146 1.00 72.62 303 GLY A N 1
ATOM 2390 C CA . GLY A 1 303 ? -21.842 11.558 1.635 1.00 72.62 303 GLY A CA 1
ATOM 2391 C C . GLY A 1 303 ? -21.828 12.676 0.591 1.00 72.62 303 GLY A C 1
ATOM 2392 O O . GLY A 1 303 ? -21.801 13.840 0.964 1.00 72.62 303 GLY A O 1
ATOM 2393 N N . ARG A 1 304 ? -21.829 12.336 -0.703 1.00 83.31 304 ARG A N 1
ATOM 2394 C CA . ARG A 1 304 ? -21.990 13.298 -1.803 1.00 83.31 304 ARG A CA 1
ATOM 2395 C C . ARG A 1 304 ? -23.469 13.520 -2.108 1.00 83.31 304 ARG A C 1
ATOM 2397 O O . ARG A 1 304 ? -24.288 12.619 -1.914 1.00 83.31 304 ARG A O 1
ATOM 2404 N N . PHE A 1 305 ? -23.789 14.696 -2.626 1.00 85.31 305 PHE A N 1
ATOM 2405 C CA . PHE A 1 305 ? -25.126 15.034 -3.091 1.00 85.31 305 PHE A CA 1
ATOM 2406 C C . PHE A 1 305 ? -25.197 14.853 -4.604 1.00 85.31 305 PHE A C 1
ATOM 2408 O O . PHE A 1 305 ? -24.410 15.438 -5.344 1.00 85.31 305 PHE A O 1
ATOM 2415 N N . GLU A 1 306 ? -26.136 14.044 -5.068 1.00 87.19 306 GLU A N 1
ATOM 2416 C CA . GLU A 1 306 ? -26.455 13.906 -6.485 1.00 87.19 306 GLU A CA 1
ATOM 2417 C C . GLU A 1 306 ? -27.728 14.691 -6.781 1.00 87.19 306 GLU A C 1
ATOM 2419 O O . GLU A 1 306 ? -28.703 14.600 -6.043 1.00 87.19 306 GLU A O 1
ATOM 2424 N N . ILE A 1 307 ? -27.714 15.474 -7.852 1.00 88.19 307 ILE A N 1
ATOM 2425 C CA . ILE A 1 307 ? -28.824 16.321 -8.266 1.00 88.19 307 ILE A CA 1
ATOM 2426 C C . ILE A 1 307 ? -29.188 15.958 -9.701 1.00 88.19 307 ILE A C 1
ATOM 2428 O O . ILE A 1 307 ? -28.369 16.107 -10.609 1.00 88.19 307 ILE A O 1
ATOM 2432 N N . ASN A 1 308 ? -30.415 15.490 -9.907 1.00 86.62 308 ASN A N 1
ATOM 2433 C CA . ASN A 1 308 ? -30.905 15.027 -11.201 1.00 86.62 308 ASN A CA 1
ATOM 2434 C C . ASN A 1 308 ? -31.960 15.977 -11.760 1.00 86.62 308 ASN A C 1
ATOM 2436 O O . ASN A 1 308 ? -32.944 16.286 -11.100 1.00 86.62 308 ASN A O 1
ATOM 2440 N N . PHE A 1 309 ? -31.795 16.422 -13.002 1.00 85.38 309 PHE A N 1
ATOM 2441 C CA . PHE A 1 309 ? -32.751 17.300 -13.663 1.00 85.38 309 PHE A CA 1
ATOM 2442 C C . PHE A 1 309 ? -32.805 17.032 -15.166 1.00 85.38 309 PHE A C 1
ATOM 2444 O O . PHE A 1 309 ? -31.838 17.274 -15.885 1.00 85.38 309 PHE A O 1
ATOM 2451 N N . LYS A 1 310 ? -33.955 16.557 -15.662 1.00 82.69 310 LYS A N 1
ATOM 2452 C CA . LYS A 1 310 ? -34.238 16.367 -17.102 1.00 82.69 310 LYS A CA 1
ATOM 2453 C C . LYS A 1 310 ? -33.121 15.629 -17.872 1.00 82.69 310 LYS A C 1
ATOM 2455 O O . LYS A 1 310 ? -32.669 16.105 -18.912 1.00 82.69 310 LYS A O 1
ATOM 2460 N N . GLY A 1 311 ? -32.659 14.491 -17.346 1.00 80.88 311 GLY A N 1
ATOM 2461 C CA . GLY A 1 311 ? -31.586 13.691 -17.962 1.00 80.88 311 GLY A CA 1
ATOM 2462 C C . GLY A 1 311 ? -30.185 14.302 -17.822 1.00 80.88 311 GLY A C 1
ATOM 2463 O O . GLY A 1 311 ? -29.264 13.924 -18.538 1.00 80.88 311 GLY A O 1
ATOM 2464 N N . LYS A 1 312 ? -30.006 15.276 -16.925 1.00 86.44 312 LYS A N 1
ATOM 2465 C CA . LYS A 1 312 ? -28.707 15.826 -16.526 1.00 86.44 312 LYS A CA 1
ATOM 2466 C C . LYS A 1 312 ? -28.490 15.548 -15.048 1.00 86.44 312 LYS A C 1
ATOM 2468 O O . LYS A 1 312 ? -29.423 15.658 -14.259 1.00 86.44 312 LYS A O 1
ATOM 2473 N N . LYS A 1 313 ? -27.260 15.221 -14.683 1.00 87.88 313 LYS A N 1
ATOM 2474 C CA . LYS A 1 313 ? -26.846 14.897 -13.323 1.00 87.88 313 LYS A CA 1
ATOM 2475 C C . LYS A 1 313 ? -25.707 15.819 -12.916 1.00 87.88 313 LYS A C 1
ATOM 2477 O O . LYS A 1 313 ? -24.738 15.970 -13.660 1.00 87.88 313 LYS A O 1
ATOM 2482 N N . ALA A 1 314 ? -25.824 16.438 -11.752 1.00 87.88 314 ALA A N 1
ATOM 2483 C CA . ALA A 1 314 ? -24.775 17.212 -11.104 1.00 87.88 314 ALA A CA 1
ATOM 2484 C C . ALA A 1 314 ? -24.426 16.556 -9.770 1.00 87.88 314 ALA A C 1
ATOM 2486 O O . ALA A 1 314 ? -25.305 16.101 -9.046 1.00 87.88 314 ALA A O 1
ATOM 2487 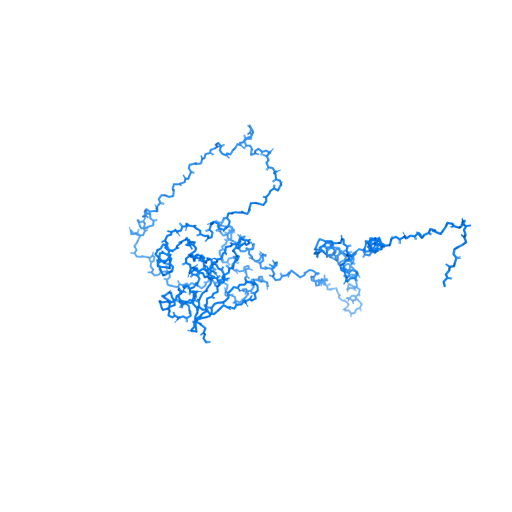N N . ILE A 1 315 ? -23.140 16.492 -9.449 1.00 88.69 315 ILE A N 1
ATOM 2488 C CA . ILE A 1 315 ? -22.653 15.950 -8.183 1.00 88.69 315 ILE A CA 1
ATOM 2489 C C . ILE A 1 315 ? -22.011 17.091 -7.413 1.00 88.69 315 ILE A C 1
ATOM 2491 O O . ILE A 1 315 ? -21.103 17.752 -7.920 1.00 88.69 315 ILE A O 1
ATOM 2495 N N . VAL A 1 316 ? -22.474 17.294 -6.188 1.00 88.00 316 VAL A N 1
ATOM 2496 C CA . VAL A 1 316 ? -21.941 18.269 -5.242 1.00 88.00 316 VAL A CA 1
ATOM 2497 C C . VAL A 1 316 ? -21.240 17.508 -4.126 1.00 88.00 316 VAL A C 1
ATOM 2499 O O . VAL A 1 316 ? -21.785 16.565 -3.543 1.00 88.00 316 VAL A O 1
ATOM 2502 N N . GLU A 1 317 ? -20.001 17.894 -3.847 1.00 85.81 317 GLU A N 1
ATOM 2503 C CA . GLU A 1 317 ? -19.201 17.301 -2.784 1.00 85.81 317 GLU A CA 1
ATOM 2504 C C . GLU A 1 317 ? -19.144 18.279 -1.600 1.00 85.81 317 GLU A C 1
ATOM 2506 O O . GLU A 1 317 ? -18.690 19.406 -1.782 1.00 85.81 317 GLU A O 1
ATOM 2511 N N . PRO A 1 318 ? -19.618 17.890 -0.398 1.00 81.62 318 PRO A N 1
ATOM 2512 C CA . PRO A 1 318 ? -19.676 18.787 0.761 1.00 81.62 318 PRO A CA 1
ATOM 2513 C C . PRO A 1 318 ? -18.341 18.957 1.493 1.00 81.62 318 PRO A C 1
ATOM 2515 O O . PRO A 1 318 ? -18.246 19.770 2.411 1.00 81.62 318 PRO A O 1
ATOM 2518 N N . LYS A 1 319 ? -17.336 18.136 1.162 1.00 80.62 319 LYS A N 1
ATOM 2519 C CA . LYS A 1 319 ? -16.026 18.159 1.813 1.00 80.62 319 LYS A CA 1
ATOM 2520 C C . LYS A 1 319 ? -14.907 18.159 0.791 1.00 80.62 319 LYS A C 1
ATOM 2522 O O . LYS A 1 319 ? -14.722 17.180 0.070 1.00 80.62 319 LYS A O 1
ATOM 2527 N N . LEU A 1 320 ? -14.100 19.209 0.805 1.00 71.81 320 LEU A N 1
ATOM 2528 C CA . LEU A 1 320 ? -12.893 19.314 0.002 1.00 71.81 320 LEU A CA 1
ATOM 2529 C C . LEU A 1 320 ? -11.681 19.077 0.904 1.00 71.81 320 LEU A C 1
ATOM 2531 O O . LEU A 1 320 ? -11.425 19.859 1.808 1.00 71.81 320 LEU A O 1
ATOM 2535 N N . LEU A 1 321 ? -10.943 17.982 0.679 1.00 61.06 321 LEU A N 1
ATOM 2536 C CA . LEU A 1 321 ? -9.694 17.667 1.405 1.00 61.06 321 LEU A CA 1
ATOM 2537 C C . LEU A 1 321 ? -9.813 17.705 2.949 1.00 61.06 321 LEU A C 1
ATOM 2539 O O . LEU A 1 321 ? -8.835 17.937 3.650 1.00 61.06 321 LEU A O 1
ATOM 2543 N N . GLY A 1 322 ? -11.006 17.437 3.489 1.00 62.38 322 GLY A N 1
ATOM 2544 C CA . GLY A 1 322 ? -11.276 17.444 4.932 1.00 62.38 322 GLY A CA 1
ATOM 2545 C C . GLY A 1 322 ? -11.885 18.743 5.469 1.00 62.38 322 GLY A C 1
ATOM 2546 O O . GLY A 1 322 ? -12.374 18.735 6.598 1.00 62.38 322 GLY A O 1
ATOM 2547 N N . GLU A 1 323 ? -11.940 19.809 4.667 1.00 72.75 323 GLU A N 1
ATOM 2548 C CA . GLU A 1 323 ? -12.637 21.055 4.997 1.00 72.75 323 GLU A CA 1
ATOM 2549 C C . GLU A 1 323 ? -14.097 21.023 4.532 1.00 72.75 323 GLU A C 1
ATOM 2551 O O . GLU A 1 323 ? -14.433 20.394 3.525 1.00 72.75 323 GLU A O 1
ATOM 2556 N N . ASN A 1 324 ? -14.980 21.701 5.272 1.00 75.25 324 ASN A N 1
ATOM 2557 C CA . ASN A 1 324 ? -16.410 21.802 4.959 1.00 75.25 324 ASN A CA 1
ATOM 2558 C C . ASN A 1 324 ? -16.641 22.848 3.860 1.00 75.25 324 ASN A C 1
ATOM 2560 O O . ASN A 1 324 ? -17.170 23.928 4.116 1.00 75.25 324 ASN A O 1
ATOM 2564 N N . ILE A 1 325 ? -16.208 22.516 2.649 1.00 80.69 325 ILE A N 1
ATOM 2565 C CA . ILE A 1 325 ? -16.402 23.327 1.450 1.00 80.69 325 ILE A CA 1
ATOM 2566 C C . ILE A 1 325 ? -17.312 22.546 0.522 1.00 80.69 325 ILE A C 1
ATOM 2568 O O . ILE A 1 325 ? -16.944 21.479 0.023 1.00 80.69 325 ILE A O 1
ATOM 2572 N N . GLN A 1 326 ? -18.512 23.081 0.321 1.00 86.50 326 GLN A N 1
ATOM 2573 C CA . GLN A 1 326 ? -19.511 22.487 -0.543 1.00 86.50 326 GLN A CA 1
ATOM 2574 C C . GLN A 1 326 ? -19.346 23.039 -1.948 1.00 86.50 326 GLN A C 1
ATOM 2576 O O . GLN A 1 326 ? -19.688 24.187 -2.196 1.00 86.50 326 GLN A O 1
ATOM 2581 N N . PHE A 1 327 ? -18.843 22.224 -2.871 1.00 88.44 327 PHE A N 1
ATOM 2582 C CA . PHE A 1 327 ? -18.566 22.673 -4.232 1.00 88.44 327 PHE A CA 1
ATOM 2583 C C . PHE A 1 327 ? -19.111 21.717 -5.291 1.00 88.44 327 PHE A C 1
ATOM 2585 O O . PHE A 1 327 ? -19.308 20.517 -5.062 1.00 88.44 327 PHE A O 1
ATOM 2592 N N . LEU A 1 328 ? -19.351 22.256 -6.486 1.00 87.94 328 LEU A N 1
ATOM 2593 C CA . LEU A 1 328 ? -19.746 21.460 -7.642 1.00 87.94 328 LEU A CA 1
ATOM 2594 C C . LEU A 1 328 ? -18.574 20.582 -8.116 1.00 87.94 328 LEU A C 1
ATOM 2596 O O . LEU A 1 328 ? -17.592 21.073 -8.672 1.00 87.94 328 LEU A O 1
ATOM 2600 N N . PHE A 1 329 ? -18.700 19.268 -7.935 1.00 86.00 329 PHE A N 1
ATOM 2601 C CA . PHE A 1 329 ? -17.652 18.296 -8.243 1.00 86.00 329 PHE A CA 1
ATOM 2602 C C . PHE A 1 329 ? -17.612 17.925 -9.731 1.00 86.00 329 PHE A C 1
ATOM 2604 O O . PHE A 1 329 ? -16.553 17.967 -10.359 1.00 86.00 329 PHE A O 1
ATOM 2611 N N . THR A 1 330 ? -18.759 17.541 -10.303 1.00 86.56 330 THR A N 1
ATOM 2612 C CA . THR A 1 330 ? -18.901 17.206 -11.731 1.00 86.56 330 THR A CA 1
ATOM 2613 C C . THR A 1 330 ? -20.353 17.353 -12.194 1.00 86.56 330 THR A C 1
ATOM 2615 O O . THR A 1 330 ? -21.272 17.328 -11.379 1.00 86.56 330 THR A O 1
ATOM 2618 N N . ALA A 1 331 ? -20.577 17.467 -13.504 1.00 86.38 331 ALA A N 1
ATOM 2619 C CA . ALA A 1 331 ? -21.902 17.464 -14.121 1.00 86.38 331 ALA A CA 1
ATOM 2620 C C . ALA A 1 331 ? -21.874 16.793 -15.503 1.00 86.38 331 ALA A C 1
ATOM 2622 O O . ALA A 1 331 ? -20.881 16.899 -16.235 1.00 86.38 331 ALA A O 1
ATOM 2623 N N . TYR A 1 332 ? -22.945 16.080 -15.858 1.00 85.19 332 TYR A N 1
ATOM 2624 C CA . TYR A 1 332 ? -23.061 15.298 -17.093 1.00 85.19 332 TYR A CA 1
ATOM 2625 C C . TYR A 1 332 ? -24.499 15.043 -17.535 1.00 85.19 332 TYR A C 1
ATOM 2627 O O . TYR A 1 332 ? -25.437 15.274 -16.783 1.00 85.19 332 TYR A O 1
ATOM 2635 N N . TYR A 1 333 ? -24.661 14.556 -18.766 1.00 82.62 333 TYR A N 1
ATOM 2636 C CA . TYR A 1 333 ? -25.922 13.974 -19.225 1.00 82.62 333 TYR A CA 1
ATOM 2637 C C . TYR A 1 333 ? -26.005 12.517 -18.775 1.00 82.62 333 TYR A C 1
ATOM 2639 O O . TYR A 1 333 ? -25.077 11.752 -19.043 1.00 82.62 333 TYR A O 1
ATOM 2647 N N . ASP A 1 334 ? -27.090 12.172 -18.088 1.00 75.69 334 ASP A N 1
ATOM 2648 C CA . ASP A 1 334 ? -27.455 10.795 -17.760 1.00 75.69 334 ASP A CA 1
ATOM 2649 C C . ASP A 1 334 ? -27.996 10.169 -19.053 1.00 75.69 334 ASP A C 1
ATOM 2651 O O . ASP A 1 334 ? -28.977 10.670 -19.608 1.00 75.69 334 ASP A O 1
ATOM 2655 N N . ASN A 1 335 ? -27.281 9.176 -19.585 1.00 58.19 335 ASN A N 1
ATOM 2656 C CA . ASN A 1 335 ? -27.638 8.503 -20.838 1.00 58.19 335 ASN A CA 1
ATOM 2657 C C . ASN A 1 335 ? -28.716 7.445 -20.622 1.00 58.19 335 ASN A C 1
ATOM 2659 O O . ASN A 1 335 ? -28.596 6.698 -19.624 1.00 58.19 335 ASN A O 1
#

Mean predicted aligned error: 21.45 Å

Radius of gyration: 33.43 Å; Cα contacts (8 Å, |Δi|>4): 325; chains: 1; bounding box: 70×80×108 Å

Nearest PDB structures (foldseek):
  8fvh-assembly1_j  TM=6.429E-01  e=3.380E-10  Pseudomonas phage vB_PaeM_E217
  8hds-assembly1_A  TM=5.693E-01  e=1.414E-04  uncultured cyanophage
  2dfk-assembly2_C  TM=3.577E-01  e=1.092E+00  Rattus norvegicus
  4mt6-assembly1_A  TM=3.718E-01  e=1.092E+00  Rattus norvegicus